Protein AF-A0A6J7M156-F1 (afdb_monomer_lite)

Organism: NCBI:txid449393

pLDDT: mean 77.71, std 17.53, range [29.52, 96.62]

Radius of gyration: 18.22 Å; chains: 1; bounding box: 52×50×44 Å

Sequence (192 aa):
MVRMGDRTMTPLPDLWNIHDYAVGPLKSAVTDAYLMKHCRFFIGMQSGLQDTALLYERPCLIVNMYDPNFALPFLVNHRGMFKIFHNLVTGNSIDPLDLVCRSDSIEERSLAGENASDDLTRALRNFLVALEQEFPRNEVHPREPEFQAQYRAFLEDPIAGASTNKHDVVQSYRFASRLTSGTLSRILTPLA

Foldseek 3Di:
DEDADALPDDDDDDDPPYHDQRVDPPDDPVVLLVCLLPDQAEEEAPDVSVVSVVVNVGQYEHFQYDQLLCVQDLDLSYHYYHFFKAFPPPRDTDDSLVRHLDPPPSVPTIDGHGDDPVVVVVSVVVSVVCSVPPRPNVPSPPCVVSNLVSLVVNLPDPVLVVDPDPVSVVSSVVSVCSVVVVVVVVVPPPPD

Secondary structure (DSSP, 8-state):
-EE-S-TTSPPPP--TT-EE-TTSTT--HHHHHHHHHH-S-EEE-SSHHHHHHHHTT--EEEEEE--GGG-S-SSTTEEEEEPEEEETTT--EE-GGGGTT--S-GGGTEEEEPPPHHHHHHHHHHHHHHHHS---TT-S-TTHHHHHHHHHHHHH-TTGGG---HHHHHHHHHHHHHHHHHHHHHHTS---

Structure (mmCIF, N/CA/C/O backbone):
data_AF-A0A6J7M156-F1
#
_entry.id   AF-A0A6J7M156-F1
#
loop_
_atom_site.group_PDB
_atom_site.id
_atom_site.type_symbol
_atom_site.label_atom_id
_atom_site.label_alt_id
_atom_site.label_comp_id
_atom_site.label_asym_id
_atom_site.label_entity_id
_atom_site.label_seq_id
_atom_site.pdbx_PDB_ins_code
_atom_site.Cartn_x
_atom_site.Cartn_y
_atom_site.Cartn_z
_atom_site.occupancy
_atom_site.B_iso_or_equiv
_atom_site.auth_seq_id
_atom_site.auth_comp_id
_atom_site.auth_asym_id
_atom_site.auth_atom_id
_atom_site.pdbx_PDB_model_num
ATOM 1 N N . MET A 1 1 ? -16.481 -0.082 7.438 1.00 92.12 1 MET A N 1
ATOM 2 C CA . MET A 1 1 ? -15.119 0.200 6.933 1.00 92.12 1 MET A CA 1
ATOM 3 C C . MET A 1 1 ? -14.519 1.323 7.763 1.00 92.12 1 MET A C 1
ATOM 5 O O . MET A 1 1 ? -15.262 2.201 8.180 1.00 92.12 1 MET A O 1
ATOM 9 N N . VAL A 1 2 ? -13.214 1.297 8.027 1.00 96.19 2 VAL A N 1
ATOM 10 C CA . VAL A 1 2 ? -1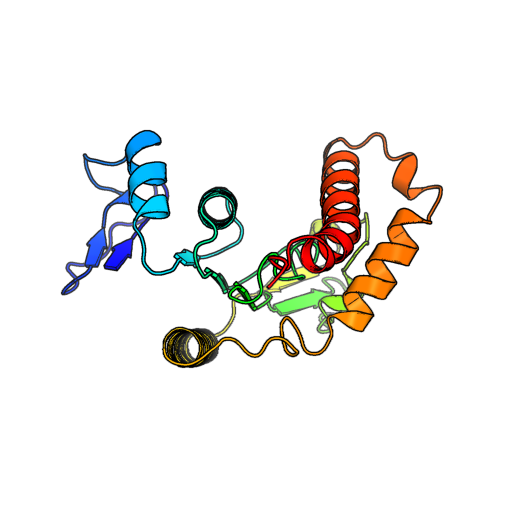2.521 2.381 8.739 1.00 96.19 2 VAL A CA 1
ATOM 11 C C . VAL A 1 2 ? -11.571 3.053 7.757 1.00 96.19 2 VAL A C 1
ATOM 13 O O . VAL A 1 2 ? -10.707 2.378 7.200 1.00 96.19 2 VAL A O 1
ATOM 16 N N . ARG A 1 3 ? -11.740 4.357 7.520 1.00 95.75 3 ARG A N 1
ATOM 17 C CA . ARG A 1 3 ? -10.785 5.136 6.725 1.00 95.75 3 ARG A CA 1
ATOM 18 C C . ARG A 1 3 ? -9.630 5.558 7.619 1.00 95.75 3 ARG A C 1
ATOM 20 O O . ARG A 1 3 ? -9.830 6.209 8.643 1.00 95.75 3 ARG A O 1
ATOM 27 N N . MET A 1 4 ? -8.425 5.186 7.212 1.00 95.00 4 MET A N 1
ATOM 28 C CA . MET A 1 4 ? -7.184 5.529 7.895 1.00 95.00 4 MET A CA 1
ATOM 29 C C . MET A 1 4 ? -6.341 6.453 7.018 1.00 95.00 4 MET A C 1
ATOM 31 O O . MET A 1 4 ? -6.463 6.443 5.796 1.00 95.00 4 MET A O 1
ATOM 35 N N . GLY A 1 5 ? -5.483 7.236 7.659 1.00 92.25 5 GLY A N 1
ATOM 36 C CA . GLY A 1 5 ? -4.589 8.194 7.020 1.00 92.25 5 GLY A CA 1
ATOM 37 C C . GLY A 1 5 ? -4.139 9.228 8.040 1.00 92.25 5 GLY A C 1
ATOM 38 O O . GLY A 1 5 ? -4.122 8.931 9.234 1.00 92.25 5 GLY A O 1
ATOM 39 N N . ASP A 1 6 ? -3.761 10.421 7.610 1.00 89.94 6 ASP A N 1
ATOM 40 C CA . ASP A 1 6 ? -3.305 11.479 8.506 1.00 89.94 6 ASP A CA 1
ATOM 41 C C . ASP A 1 6 ? -4.400 12.531 8.783 1.00 89.94 6 ASP A C 1
ATOM 43 O O . ASP A 1 6 ? -5.434 12.586 8.119 1.00 89.94 6 ASP A O 1
ATOM 47 N N . ARG A 1 7 ? -4.173 13.379 9.794 1.00 93.38 7 ARG A N 1
ATOM 48 C CA . ARG A 1 7 ? -5.159 14.380 10.239 1.00 93.38 7 ARG A CA 1
ATOM 49 C C . ARG A 1 7 ? -5.375 15.528 9.249 1.00 93.38 7 ARG A C 1
ATOM 51 O O . ARG A 1 7 ? -6.300 16.307 9.448 1.00 93.38 7 ARG A O 1
ATOM 58 N N . THR A 1 8 ? -4.521 15.669 8.236 1.00 93.19 8 THR A N 1
ATOM 59 C CA . THR A 1 8 ? -4.624 16.723 7.216 1.00 93.19 8 THR A CA 1
ATOM 60 C C . THR A 1 8 ? -5.520 16.322 6.048 1.00 93.19 8 THR A C 1
ATOM 62 O O . THR A 1 8 ? -5.861 17.169 5.224 1.00 93.19 8 THR A O 1
ATOM 65 N N . MET A 1 9 ? -5.945 15.055 5.983 1.00 94.06 9 MET A N 1
ATOM 66 C CA . MET A 1 9 ? -6.872 14.591 4.960 1.00 94.06 9 MET A CA 1
ATOM 67 C C . MET A 1 9 ? -8.181 15.382 4.984 1.00 94.06 9 MET A C 1
ATOM 69 O O . MET A 1 9 ? -8.735 15.678 6.042 1.00 94.06 9 MET A O 1
ATOM 73 N N . THR A 1 10 ? -8.740 15.633 3.801 1.00 95.00 10 THR A N 1
ATOM 74 C CA . THR A 1 10 ? -10.101 16.159 3.686 1.00 95.00 10 THR A CA 1
ATOM 75 C C . THR A 1 10 ? -11.084 15.189 4.360 1.00 95.00 10 THR A C 1
ATOM 77 O O . THR A 1 10 ? -11.035 13.985 4.055 1.00 95.00 10 THR A O 1
ATOM 80 N N . PRO A 1 11 ? -11.950 15.671 5.274 1.00 94.88 11 PRO A N 1
ATOM 81 C CA . PRO A 1 11 ? -13.002 14.855 5.867 1.00 94.88 11 PRO A CA 1
ATOM 82 C C . PRO A 1 11 ? -13.919 14.275 4.793 1.00 94.88 11 PRO A C 1
ATOM 84 O O . PRO A 1 11 ? -14.263 14.957 3.823 1.00 94.88 11 PRO A O 1
ATOM 87 N N . LEU A 1 12 ? -14.312 13.017 4.960 1.00 93.88 12 LEU A N 1
ATOM 88 C CA . LEU A 1 12 ? -15.338 12.424 4.114 1.00 93.88 12 LEU A CA 1
ATOM 89 C C . LEU A 1 12 ? -16.706 13.070 4.384 1.00 93.88 12 LEU A C 1
ATOM 91 O O . LEU A 1 12 ? -16.976 13.496 5.511 1.00 93.88 12 LEU A O 1
ATOM 95 N N . PRO A 1 13 ? -17.603 13.098 3.381 1.00 94.00 13 PRO A N 1
ATOM 96 C CA . PRO A 1 13 ? -19.020 13.288 3.660 1.00 94.00 13 PRO A CA 1
ATOM 97 C C . PRO A 1 13 ? -19.532 12.160 4.570 1.00 94.00 13 PRO A C 1
ATOM 99 O O . PRO A 1 13 ? -18.904 11.104 4.682 1.00 94.00 13 PRO A O 1
ATOM 102 N N . ASP A 1 14 ? -20.685 12.369 5.206 1.00 90.88 14 ASP A N 1
ATOM 103 C CA . ASP A 1 14 ? -21.321 11.317 6.001 1.00 90.88 14 ASP A CA 1
ATOM 104 C C . ASP A 1 14 ? -21.738 10.156 5.084 1.00 90.88 14 ASP A C 1
ATOM 106 O O . ASP A 1 14 ? -22.580 10.306 4.194 1.00 90.88 14 ASP A O 1
ATOM 110 N N . LEU A 1 15 ? -21.077 9.011 5.252 1.00 93.44 15 LEU A N 1
ATOM 111 C CA . LEU A 1 15 ? -21.234 7.831 4.411 1.00 93.44 15 LEU A CA 1
ATOM 112 C C . LEU A 1 15 ? -21.621 6.640 5.281 1.00 93.44 15 LEU A C 1
ATOM 114 O O . LEU A 1 15 ? -20.941 6.295 6.250 1.00 93.44 15 LEU A O 1
ATOM 118 N N . TRP A 1 16 ? -22.693 5.958 4.878 1.00 94.25 16 TRP A N 1
ATOM 119 C CA . TRP A 1 16 ? -23.182 4.768 5.565 1.00 94.25 16 TRP A CA 1
ATOM 120 C C . TRP A 1 16 ? -22.071 3.721 5.731 1.00 94.25 16 TRP A C 1
ATOM 122 O O . TRP A 1 16 ? -21.397 3.345 4.771 1.00 94.25 16 TRP A O 1
ATOM 132 N N . ASN A 1 17 ? -21.902 3.222 6.959 1.00 93.06 17 ASN A N 1
ATOM 133 C CA . ASN A 1 17 ? -20.919 2.197 7.325 1.00 93.06 17 ASN A CA 1
ATOM 134 C C . ASN A 1 17 ? -19.438 2.566 7.099 1.00 93.06 17 ASN A C 1
ATOM 136 O O . ASN A 1 17 ? -18.583 1.667 7.055 1.00 93.06 17 ASN A O 1
ATOM 140 N N . ILE A 1 18 ? -19.099 3.854 7.006 1.00 94.75 18 ILE A N 1
ATOM 141 C CA . ILE A 1 18 ? -17.710 4.326 6.978 1.00 94.75 18 ILE A CA 1
ATOM 142 C C . ILE A 1 18 ? -17.427 5.155 8.228 1.00 94.75 18 ILE A C 1
ATOM 144 O O . ILE A 1 18 ? -18.095 6.141 8.503 1.00 94.75 18 ILE A O 1
ATOM 148 N N . HIS A 1 19 ? -16.403 4.760 8.983 1.00 94.12 19 HIS A N 1
ATOM 149 C CA . HIS A 1 19 ? -15.882 5.558 10.086 1.00 94.12 19 HIS A CA 1
ATOM 150 C C . HIS A 1 19 ? -14.633 6.312 9.620 1.00 94.12 19 HIS A C 1
ATOM 152 O O . HIS A 1 19 ? -13.610 5.683 9.322 1.00 94.12 19 HIS A O 1
ATOM 158 N N . ASP A 1 20 ? -14.713 7.643 9.541 1.00 95.75 20 ASP A N 1
ATOM 159 C CA . ASP A 1 20 ? -13.586 8.498 9.152 1.00 95.75 20 ASP A CA 1
ATOM 160 C C . ASP A 1 20 ? -12.637 8.749 10.332 1.00 95.75 20 ASP A C 1
ATOM 162 O O . ASP A 1 20 ? -12.605 9.806 10.960 1.00 95.75 20 ASP A O 1
ATOM 166 N N . TYR A 1 21 ? -11.875 7.712 10.667 1.00 96.06 21 TYR A N 1
ATOM 167 C CA . TYR A 1 21 ? -10.943 7.713 11.789 1.00 96.06 21 TYR A CA 1
ATOM 168 C C . TYR A 1 21 ? -9.747 8.658 11.576 1.00 96.06 21 TYR A C 1
ATOM 170 O O . TYR A 1 21 ? -9.209 9.181 12.553 1.00 96.06 21 TYR A O 1
ATOM 178 N N . ALA A 1 22 ? -9.342 8.912 10.325 1.00 95.38 22 ALA A N 1
ATOM 179 C CA . ALA A 1 22 ? -8.173 9.732 9.988 1.00 95.38 22 ALA A CA 1
ATOM 180 C C . ALA A 1 22 ? -8.229 11.148 10.594 1.00 95.38 22 ALA A C 1
ATOM 182 O O . ALA A 1 22 ? -7.245 11.621 11.168 1.00 95.38 22 ALA A O 1
ATOM 183 N N . VAL A 1 23 ? -9.402 11.784 10.529 1.00 95.38 23 VAL A N 1
ATOM 184 C CA . VAL A 1 23 ? -9.663 13.134 11.063 1.00 95.38 23 VAL A CA 1
ATOM 185 C C . VAL A 1 23 ? -10.350 13.111 12.437 1.00 95.38 23 VAL A C 1
ATOM 187 O O . VAL A 1 23 ? -10.672 14.156 12.998 1.00 95.38 23 VAL A O 1
ATOM 190 N N . GLY A 1 24 ? -10.578 11.919 12.994 1.00 91.50 24 GLY A N 1
ATOM 191 C CA . GLY A 1 24 ? -11.289 11.722 14.251 1.00 91.50 24 GLY A CA 1
ATOM 192 C C . GLY A 1 24 ? -10.419 11.916 15.505 1.00 91.50 24 GLY A C 1
ATOM 193 O O . GLY A 1 24 ? -9.187 11.819 15.459 1.00 91.50 24 GLY A O 1
ATOM 194 N N . PRO A 1 25 ? -11.048 12.116 16.679 1.00 93.12 25 PRO A N 1
ATOM 195 C CA . PRO A 1 25 ? -10.336 12.344 17.941 1.00 93.12 25 PRO A CA 1
ATOM 196 C C . PRO A 1 25 ? -9.546 11.118 18.421 1.00 93.12 25 PRO A C 1
ATOM 198 O O . PRO A 1 25 ? -8.577 11.258 19.160 1.00 93.12 25 PRO A O 1
ATOM 201 N N . LEU A 1 26 ? -9.929 9.916 17.979 1.00 94.19 26 LEU A N 1
ATOM 202 C CA . LEU A 1 26 ? -9.283 8.658 18.362 1.00 94.19 26 LEU A CA 1
ATOM 203 C C . LEU A 1 26 ? -7.967 8.392 17.614 1.00 94.19 26 LEU A C 1
ATOM 205 O O . LEU A 1 26 ? -7.293 7.406 17.914 1.00 94.19 26 LEU A O 1
ATOM 209 N N . LYS A 1 27 ? -7.588 9.245 16.649 1.00 95.62 27 LYS A N 1
ATOM 210 C CA . LYS A 1 27 ? -6.385 9.057 15.834 1.00 95.62 27 LYS A CA 1
ATOM 211 C C . LYS A 1 27 ? -5.127 9.008 16.700 1.00 95.62 27 LYS A C 1
ATOM 213 O O . LYS A 1 27 ? -4.753 10.003 17.318 1.00 95.62 27 LYS A O 1
ATOM 218 N N . SER A 1 28 ? -4.426 7.880 16.697 1.00 94.75 28 SER A N 1
ATOM 219 C CA . SER A 1 28 ? -3.136 7.721 17.376 1.00 94.75 28 SER A CA 1
ATOM 220 C C . SER A 1 28 ? -2.329 6.582 16.751 1.00 94.75 28 SER A C 1
ATOM 222 O O . SER A 1 28 ? -2.901 5.711 16.105 1.00 94.75 28 SER A O 1
ATOM 224 N N . ALA A 1 29 ? -1.011 6.551 16.958 1.00 93.25 29 ALA A N 1
ATOM 225 C CA . ALA A 1 29 ? -0.175 5.457 16.451 1.00 93.25 29 ALA A CA 1
ATOM 226 C C . ALA A 1 29 ? -0.559 4.090 17.058 1.00 93.25 29 ALA A C 1
ATOM 228 O O . ALA A 1 29 ? -0.557 3.074 16.370 1.00 93.25 29 ALA A O 1
ATOM 229 N N . VAL A 1 30 ? -0.943 4.066 18.341 1.00 95.69 30 VAL A N 1
ATOM 230 C CA . VAL A 1 30 ? -1.395 2.841 19.024 1.00 95.69 30 VAL A CA 1
ATOM 231 C C . VAL A 1 30 ? -2.707 2.344 18.421 1.00 95.69 30 VAL A C 1
ATOM 233 O O . VAL A 1 30 ? -2.862 1.152 18.154 1.00 95.69 30 VAL A O 1
ATOM 236 N N . THR A 1 31 ? -3.640 3.258 18.161 1.00 95.38 31 THR A N 1
ATOM 237 C CA . THR A 1 31 ? -4.920 2.920 17.539 1.00 95.38 31 THR A CA 1
ATOM 238 C C . THR A 1 31 ? -4.739 2.506 16.077 1.00 95.38 31 THR A C 1
ATOM 240 O O . THR A 1 31 ? -5.423 1.584 15.641 1.00 95.38 31 THR A O 1
ATOM 243 N N . ASP A 1 32 ? -3.778 3.084 15.344 1.00 94.88 32 ASP A N 1
ATOM 244 C CA . ASP A 1 32 ? -3.436 2.635 13.987 1.00 94.88 32 ASP A CA 1
ATOM 245 C C . ASP A 1 32 ? -3.006 1.163 13.983 1.00 94.88 32 ASP A C 1
ATOM 247 O O . ASP A 1 32 ? -3.545 0.358 13.221 1.00 94.88 32 ASP A O 1
ATOM 251 N N . ALA A 1 33 ? -2.076 0.799 14.872 1.00 94.75 33 ALA A N 1
ATOM 252 C CA . ALA A 1 33 ? -1.589 -0.571 15.001 1.00 94.75 33 ALA A CA 1
ATOM 253 C C . ALA A 1 33 ? -2.706 -1.540 15.421 1.00 94.75 33 ALA A C 1
ATOM 255 O O . ALA A 1 33 ? -2.823 -2.631 14.863 1.00 94.75 33 ALA A O 1
ATOM 256 N N . TYR A 1 34 ? -3.563 -1.130 16.363 1.00 96.38 34 TYR A N 1
ATOM 257 C CA . TYR A 1 34 ? -4.718 -1.922 16.789 1.00 96.38 34 TYR A CA 1
ATOM 258 C C . TYR A 1 34 ? -5.689 -2.181 15.630 1.00 96.38 34 TYR A C 1
ATOM 260 O O . TYR A 1 34 ? -6.028 -3.331 15.351 1.00 96.38 34 TYR A O 1
ATOM 268 N N . LEU A 1 35 ? -6.109 -1.128 14.923 1.00 96.62 35 LEU A N 1
ATOM 269 C CA . LEU A 1 35 ? -7.035 -1.248 13.796 1.00 96.62 35 LEU A CA 1
ATOM 270 C C . LEU A 1 35 ? -6.453 -2.127 12.690 1.00 96.62 35 LEU A C 1
ATOM 272 O O . LEU A 1 35 ? -7.162 -2.981 12.163 1.00 96.62 35 LEU A O 1
ATOM 276 N N . MET A 1 36 ? -5.164 -1.968 12.385 1.00 96.12 36 MET A N 1
ATOM 277 C CA . MET A 1 36 ? -4.494 -2.781 11.377 1.00 96.12 36 MET A CA 1
ATOM 278 C C . MET A 1 36 ? -4.422 -4.257 11.781 1.00 96.12 36 MET A C 1
ATOM 280 O O . MET A 1 36 ? -4.740 -5.134 10.986 1.00 96.12 36 MET A O 1
ATOM 284 N N . LYS A 1 37 ? -4.078 -4.555 13.038 1.00 96.12 37 LYS A N 1
ATOM 285 C CA . LYS A 1 37 ? -4.033 -5.932 13.551 1.00 96.12 37 LYS A CA 1
ATOM 286 C C . LYS A 1 37 ? -5.391 -6.635 13.477 1.00 96.12 37 LYS A C 1
ATOM 288 O O . LYS A 1 37 ? -5.446 -7.849 13.287 1.00 96.12 37 LYS A O 1
ATOM 293 N N . HIS A 1 38 ? -6.478 -5.890 13.662 1.00 96.31 38 HIS A N 1
ATOM 294 C CA . HIS A 1 38 ? -7.833 -6.432 13.758 1.00 96.31 38 HIS A CA 1
ATOM 295 C C . HIS A 1 38 ? -8.669 -6.263 12.481 1.00 96.31 38 HIS A C 1
ATOM 297 O O . HIS A 1 38 ? -9.832 -6.669 12.460 1.00 96.31 38 HIS A O 1
ATOM 303 N N . CYS A 1 39 ? -8.108 -5.707 11.403 1.00 96.19 39 CYS A N 1
ATOM 304 C CA . CYS A 1 39 ? -8.824 -5.596 10.138 1.00 96.19 39 CYS A CA 1
ATOM 305 C C . CYS A 1 39 ? -8.894 -6.946 9.403 1.00 96.19 39 CYS A C 1
ATOM 307 O O . CYS A 1 39 ? -8.059 -7.840 9.586 1.00 96.19 39 CYS A O 1
ATOM 309 N N . ARG A 1 40 ? -9.913 -7.080 8.544 1.00 95.25 40 ARG A N 1
ATOM 310 C CA . ARG A 1 40 ? -10.066 -8.224 7.634 1.00 95.25 40 ARG A CA 1
ATOM 311 C C . ARG A 1 40 ? -9.093 -8.139 6.455 1.00 95.25 40 ARG A C 1
ATOM 313 O O . ARG A 1 40 ? -8.580 -9.156 6.008 1.00 95.25 40 ARG A O 1
ATOM 320 N N . PHE A 1 41 ? -8.877 -6.928 5.952 1.00 95.44 41 PHE A N 1
ATOM 321 C CA . PHE A 1 41 ? -7.982 -6.602 4.848 1.00 95.44 41 PHE A CA 1
ATOM 322 C C . PHE A 1 41 ? -7.668 -5.101 4.871 1.00 95.44 41 PHE A C 1
ATOM 324 O O . PHE A 1 41 ? -8.373 -4.317 5.517 1.00 95.44 41 PHE A O 1
ATOM 331 N N . PHE A 1 42 ? -6.642 -4.704 4.127 1.00 95.81 42 PHE A N 1
ATOM 332 C CA . PHE A 1 42 ? -6.233 -3.321 3.920 1.00 95.81 42 PHE A CA 1
ATOM 333 C C . PHE A 1 42 ? -6.328 -2.948 2.434 1.00 95.81 42 PHE A C 1
ATOM 335 O O . PHE A 1 42 ? -5.944 -3.726 1.562 1.00 95.81 42 PHE A O 1
ATOM 342 N N . ILE A 1 43 ? -6.835 -1.749 2.146 1.00 95.38 43 ILE A N 1
ATOM 343 C CA . ILE A 1 43 ? -6.783 -1.137 0.814 1.00 95.38 43 ILE A CA 1
ATOM 344 C C . ILE A 1 43 ? -6.102 0.213 0.978 1.00 95.38 43 ILE A C 1
ATOM 346 O O . ILE A 1 43 ? -6.510 1.006 1.828 1.00 95.38 43 ILE A O 1
ATOM 350 N N . GLY A 1 44 ? -5.090 0.489 0.166 1.00 93.38 44 GLY A N 1
ATOM 351 C CA . GLY A 1 44 ? -4.384 1.758 0.252 1.00 93.38 44 GLY A CA 1
ATOM 352 C C . GLY A 1 44 ? -3.361 1.951 -0.850 1.00 93.38 44 GLY A C 1
ATOM 353 O O . GLY A 1 44 ? -3.407 1.296 -1.884 1.00 93.38 44 GLY A O 1
ATOM 354 N N . MET A 1 45 ? -2.438 2.871 -0.605 1.00 91.00 45 MET A N 1
ATOM 355 C CA . MET A 1 45 ? -1.294 3.158 -1.467 1.00 91.00 45 MET A CA 1
ATOM 356 C C . MET A 1 45 ? 0.002 2.858 -0.709 1.00 91.00 45 MET A C 1
ATOM 358 O O . MET A 1 45 ? -0.016 2.612 0.505 1.00 91.00 45 MET A O 1
ATOM 362 N N . GLN A 1 46 ? 1.128 2.934 -1.415 1.00 86.88 46 GLN A N 1
ATOM 363 C CA . GLN A 1 46 ? 2.453 2.825 -0.811 1.00 86.88 46 GLN A CA 1
ATOM 364 C C . GLN A 1 46 ? 2.659 3.904 0.252 1.00 86.88 46 GLN A C 1
ATOM 366 O O . GLN A 1 46 ? 2.706 5.096 -0.041 1.00 86.88 46 GLN A O 1
ATOM 371 N N . SER A 1 47 ? 2.697 3.465 1.509 1.00 87.44 47 SER A N 1
ATOM 372 C CA . SER A 1 47 ? 2.745 4.309 2.704 1.00 87.44 47 SER A CA 1
ATOM 373 C C . SER A 1 47 ? 3.153 3.475 3.921 1.00 87.44 47 SER A C 1
ATOM 375 O O . SER A 1 47 ? 3.077 2.249 3.886 1.00 87.44 47 SER A O 1
ATOM 377 N N . GLY A 1 48 ? 3.492 4.114 5.044 1.00 85.69 48 GLY A N 1
ATOM 378 C CA . GLY A 1 48 ? 3.818 3.386 6.281 1.00 85.69 48 GLY A CA 1
ATOM 379 C C . GLY A 1 48 ? 2.672 2.515 6.835 1.00 85.69 48 GLY A C 1
ATOM 380 O O . GLY A 1 48 ? 2.916 1.553 7.563 1.00 85.69 48 GLY A O 1
ATOM 381 N N . LEU A 1 49 ? 1.412 2.793 6.467 1.00 90.75 49 LEU A N 1
ATOM 382 C CA . LEU A 1 49 ? 0.283 1.924 6.829 1.00 90.75 49 LEU A CA 1
ATOM 383 C C . LEU A 1 49 ? 0.343 0.574 6.103 1.00 90.75 49 LEU A C 1
ATOM 385 O O . LEU A 1 49 ? -0.017 -0.436 6.705 1.00 90.75 49 LEU A O 1
ATOM 389 N N . GLN A 1 50 ? 0.854 0.532 4.866 1.00 90.25 50 GLN A N 1
ATOM 390 C CA . GLN A 1 50 ? 1.111 -0.728 4.163 1.00 90.25 50 GLN A CA 1
ATOM 391 C C . GLN A 1 50 ? 2.125 -1.580 4.934 1.00 90.25 50 GLN A C 1
ATOM 393 O O . GLN A 1 50 ? 1.898 -2.773 5.112 1.00 90.25 50 GLN A O 1
ATOM 398 N N . ASP A 1 51 ? 3.207 -0.979 5.435 1.00 86.88 51 ASP A N 1
ATOM 399 C CA . ASP A 1 51 ? 4.220 -1.696 6.223 1.00 86.88 51 ASP A CA 1
ATOM 400 C C . ASP A 1 51 ? 3.626 -2.279 7.516 1.00 86.88 51 ASP A C 1
ATOM 402 O O . ASP A 1 51 ? 3.966 -3.385 7.933 1.00 86.88 51 ASP A O 1
ATOM 406 N N . THR A 1 52 ? 2.672 -1.572 8.126 1.00 90.75 52 THR A N 1
ATOM 407 C CA . THR A 1 52 ? 1.956 -2.070 9.311 1.00 90.75 52 THR A CA 1
ATOM 408 C C . THR A 1 52 ? 0.997 -3.212 8.952 1.00 90.75 52 THR A C 1
ATOM 410 O O . THR A 1 52 ? 0.861 -4.168 9.713 1.00 90.75 52 THR A O 1
ATOM 413 N N . ALA A 1 53 ? 0.340 -3.144 7.789 1.00 91.50 53 ALA A N 1
ATOM 414 C CA . ALA A 1 53 ? -0.509 -4.224 7.284 1.00 91.50 53 ALA A CA 1
ATOM 415 C C . ALA A 1 53 ? 0.308 -5.494 7.004 1.00 91.50 53 ALA A C 1
ATOM 417 O O . ALA A 1 53 ? -0.105 -6.590 7.387 1.00 91.50 53 ALA A O 1
ATOM 418 N N . LEU A 1 54 ? 1.496 -5.317 6.416 1.00 86.88 54 LEU A N 1
ATOM 419 C CA . LEU A 1 54 ? 2.488 -6.364 6.179 1.00 86.88 54 LEU A CA 1
ATOM 420 C C . LEU A 1 54 ? 2.947 -7.023 7.479 1.00 86.88 54 LEU A C 1
ATOM 422 O O . LEU A 1 54 ? 2.941 -8.247 7.569 1.00 86.88 54 LEU A O 1
ATOM 426 N N . LEU A 1 55 ? 3.284 -6.225 8.497 1.00 89.31 55 LEU A N 1
ATOM 427 C CA . LEU A 1 55 ? 3.706 -6.723 9.810 1.00 89.31 55 LEU A CA 1
ATOM 428 C C . LEU A 1 55 ? 2.669 -7.654 10.456 1.00 89.31 55 LEU A C 1
ATOM 430 O O . LEU A 1 55 ? 3.034 -8.598 11.150 1.00 89.31 55 LEU A O 1
ATOM 434 N N . TYR A 1 56 ? 1.380 -7.384 10.247 1.00 92.19 56 TYR A N 1
ATOM 435 C CA . TYR A 1 56 ? 0.285 -8.203 10.775 1.00 92.19 56 TYR A CA 1
ATOM 436 C C . TYR A 1 56 ? -0.259 -9.230 9.774 1.00 92.19 56 TYR A C 1
ATOM 438 O O . TYR A 1 56 ? -1.304 -9.829 10.053 1.00 92.19 56 TYR A O 1
ATOM 446 N N . GLU A 1 57 ? 0.411 -9.408 8.633 1.00 90.44 57 GLU A N 1
ATOM 447 C CA . GLU A 1 57 ? 0.058 -10.345 7.559 1.00 90.44 57 GLU A CA 1
ATOM 448 C C . GLU A 1 57 ? -1.387 -10.188 7.051 1.00 90.44 57 GLU A C 1
ATOM 450 O O . GLU A 1 57 ? -2.084 -11.153 6.725 1.00 90.44 57 GLU A O 1
ATOM 455 N N . ARG A 1 58 ? -1.881 -8.945 7.017 1.00 92.38 58 ARG A N 1
ATOM 456 C CA . ARG A 1 58 ? -3.239 -8.648 6.544 1.00 92.38 58 ARG A CA 1
ATOM 457 C C . ARG A 1 58 ? -3.283 -8.711 5.016 1.00 92.38 58 ARG A C 1
ATOM 459 O O . ARG A 1 58 ? -2.430 -8.087 4.397 1.00 92.38 58 ARG A O 1
ATOM 466 N N . PRO A 1 59 ? -4.302 -9.337 4.393 1.00 92.25 59 PRO A N 1
ATOM 467 C CA . PRO A 1 59 ? -4.515 -9.233 2.951 1.00 92.25 59 PRO A CA 1
ATOM 468 C C . PRO A 1 59 ? -4.538 -7.769 2.501 1.00 92.25 59 PRO A C 1
ATOM 470 O O . PRO A 1 59 ? -5.254 -6.957 3.094 1.00 92.25 59 PRO A O 1
ATOM 473 N N . CYS A 1 60 ? -3.785 -7.436 1.454 1.00 91.75 60 CYS A N 1
ATOM 474 C CA . CYS A 1 60 ? -3.615 -6.057 1.002 1.00 91.75 60 CYS A CA 1
ATOM 475 C C . CYS A 1 60 ? -3.951 -5.895 -0.477 1.00 91.75 60 CYS A C 1
ATOM 477 O O . CYS A 1 60 ? -3.442 -6.639 -1.314 1.00 91.75 60 CYS A O 1
ATOM 479 N N . LEU A 1 61 ? -4.707 -4.850 -0.804 1.00 92.56 61 LEU A N 1
ATOM 480 C CA . LEU A 1 61 ? -4.777 -4.294 -2.150 1.00 92.56 61 LEU A CA 1
ATOM 481 C C .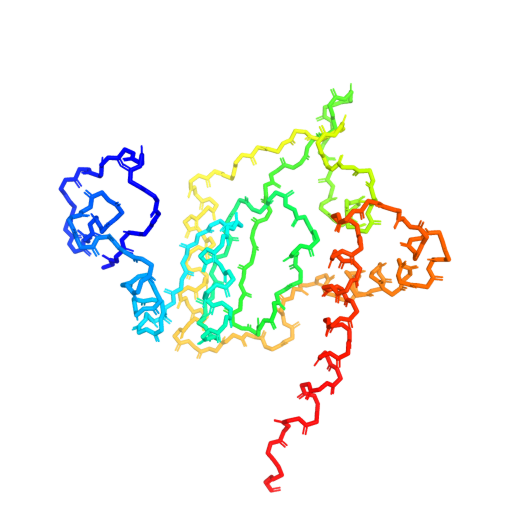 LEU A 1 61 ? -4.093 -2.924 -2.156 1.00 92.56 61 LEU A C 1
ATOM 483 O O . LEU A 1 61 ? -4.599 -1.968 -1.566 1.00 92.56 61 LEU A O 1
ATOM 487 N N . ILE A 1 62 ? -2.947 -2.831 -2.826 1.00 91.94 62 ILE A N 1
ATOM 488 C CA . ILE A 1 62 ? -2.197 -1.585 -2.973 1.00 91.94 62 ILE A CA 1
ATOM 489 C C . ILE A 1 62 ? -2.455 -1.019 -4.365 1.00 91.94 62 ILE A C 1
ATOM 491 O O . ILE A 1 62 ? -2.025 -1.577 -5.371 1.00 91.94 62 ILE A O 1
ATOM 495 N N . VAL A 1 63 ? -3.190 0.082 -4.427 1.00 91.38 63 VAL A N 1
ATOM 496 C CA . VAL A 1 63 ? -3.518 0.775 -5.674 1.00 91.38 63 VAL A CA 1
ATOM 497 C C . VAL A 1 63 ? -2.563 1.935 -5.912 1.00 91.38 63 VAL A C 1
ATOM 499 O O . VAL A 1 63 ? -1.949 2.443 -4.972 1.00 91.38 63 VAL A O 1
ATOM 502 N N . ASN A 1 64 ? -2.461 2.376 -7.168 1.00 89.44 64 ASN A N 1
ATOM 503 C CA . ASN A 1 64 ? -1.643 3.523 -7.562 1.00 89.44 64 ASN A CA 1
ATOM 504 C C . ASN A 1 64 ? -0.200 3.437 -7.026 1.00 89.44 64 ASN A C 1
ATOM 506 O O . ASN A 1 64 ? 0.342 4.415 -6.503 1.00 89.44 64 ASN A O 1
ATOM 510 N N . MET A 1 65 ? 0.427 2.267 -7.161 1.00 86.75 65 MET A N 1
ATOM 511 C CA . MET A 1 65 ? 1.821 2.061 -6.774 1.00 86.75 65 MET A CA 1
ATOM 512 C C . MET A 1 65 ? 2.747 2.868 -7.688 1.00 86.75 65 MET A C 1
ATOM 514 O O . MET A 1 65 ? 2.747 2.680 -8.902 1.00 86.75 65 MET A O 1
ATOM 518 N N . TYR A 1 66 ? 3.523 3.772 -7.106 1.00 82.44 66 TYR A N 1
ATOM 519 C CA . TYR A 1 66 ? 4.492 4.615 -7.799 1.00 82.44 66 TYR A CA 1
ATOM 520 C C . TYR A 1 66 ? 5.901 4.015 -7.812 1.00 82.44 66 TYR A C 1
ATOM 522 O O . TYR A 1 66 ? 6.690 4.367 -8.680 1.00 82.44 66 TYR A O 1
ATOM 530 N N . ASP A 1 67 ? 6.222 3.124 -6.872 1.00 79.75 67 ASP A N 1
ATOM 531 C CA . ASP A 1 67 ? 7.519 2.458 -6.822 1.00 79.75 67 ASP A CA 1
ATOM 532 C C . ASP A 1 67 ? 7.371 0.978 -7.228 1.00 79.75 67 ASP A C 1
ATOM 534 O O . ASP A 1 67 ? 6.886 0.165 -6.424 1.00 79.75 67 ASP A O 1
ATOM 538 N N . PRO A 1 68 ? 7.781 0.609 -8.459 1.00 75.44 68 PRO A N 1
ATOM 539 C CA . PRO A 1 68 ? 7.785 -0.762 -8.950 1.00 75.44 68 PRO A CA 1
ATOM 540 C C . PRO A 1 68 ? 8.747 -1.648 -8.168 1.00 75.44 68 PRO A C 1
ATOM 542 O O . PRO A 1 68 ? 8.632 -2.867 -8.214 1.00 75.44 68 PRO A O 1
ATOM 545 N N . ASN A 1 69 ? 9.625 -1.090 -7.338 1.00 72.12 69 ASN A N 1
ATOM 546 C CA . ASN A 1 69 ? 10.418 -1.907 -6.444 1.00 72.12 69 ASN A CA 1
ATOM 547 C C . ASN A 1 69 ? 9.604 -2.565 -5.324 1.00 72.12 69 ASN A C 1
ATOM 549 O O . ASN A 1 69 ? 10.115 -3.455 -4.655 1.00 72.12 69 ASN A O 1
ATOM 553 N N . PHE A 1 70 ? 8.347 -2.185 -5.097 1.00 69.12 70 PHE A N 1
ATOM 554 C CA . PHE A 1 70 ? 7.432 -2.923 -4.214 1.00 69.12 70 PHE A CA 1
ATOM 555 C C . PHE A 1 70 ? 6.447 -3.798 -4.990 1.00 69.12 70 PHE A C 1
ATOM 557 O O . PHE A 1 70 ? 5.476 -4.279 -4.412 1.00 69.12 70 PHE A O 1
ATOM 564 N N . ALA A 1 71 ? 6.681 -3.984 -6.289 1.00 62.38 71 ALA A N 1
ATOM 565 C CA . ALA A 1 71 ? 5.803 -4.715 -7.185 1.00 62.38 71 ALA A CA 1
ATOM 566 C C . ALA A 1 71 ? 5.552 -6.160 -6.785 1.00 62.38 71 ALA A C 1
ATOM 568 O O . ALA A 1 71 ? 4.452 -6.671 -6.983 1.00 62.38 71 ALA A O 1
ATOM 569 N N . LEU A 1 72 ? 6.585 -6.816 -6.255 1.00 65.50 72 LEU A N 1
ATOM 570 C CA . LEU A 1 72 ? 6.466 -8.182 -5.789 1.00 65.50 72 LEU A CA 1
ATOM 571 C C . LEU A 1 72 ? 5.580 -8.209 -4.541 1.00 65.50 72 LEU A C 1
ATOM 573 O O . LEU A 1 72 ? 5.936 -7.596 -3.527 1.00 65.50 72 LEU A O 1
ATOM 577 N N . PRO A 1 73 ? 4.442 -8.919 -4.580 1.00 65.88 73 PRO A N 1
ATOM 578 C CA . PRO A 1 73 ? 3.615 -9.085 -3.402 1.00 65.88 73 PRO A CA 1
ATOM 579 C C . PRO A 1 73 ? 4.405 -9.829 -2.328 1.00 65.88 73 PRO A C 1
ATOM 581 O O . PRO A 1 73 ? 4.952 -10.902 -2.564 1.00 65.88 73 PRO A O 1
ATOM 584 N N . PHE A 1 74 ? 4.454 -9.252 -1.131 1.00 68.12 74 PHE A N 1
ATOM 585 C CA . PHE A 1 74 ? 5.152 -9.847 0.010 1.00 68.12 74 PHE A CA 1
ATOM 586 C C . PHE A 1 74 ? 4.493 -11.138 0.504 1.00 68.12 74 PHE A C 1
ATOM 588 O O . PHE A 1 74 ? 5.166 -11.989 1.075 1.00 68.12 74 PHE A O 1
ATOM 595 N N . LEU A 1 75 ? 3.179 -11.263 0.307 1.00 73.69 75 LEU A N 1
ATOM 596 C CA . LEU A 1 75 ? 2.370 -12.395 0.734 1.00 73.69 75 LEU A CA 1
ATOM 597 C C . LEU A 1 75 ? 1.430 -12.809 -0.402 1.00 73.69 75 LEU A C 1
ATOM 599 O O . LEU A 1 75 ? 1.035 -11.992 -1.235 1.00 73.69 75 LEU A O 1
ATOM 603 N N . VAL A 1 76 ? 1.020 -14.078 -0.413 1.00 76.00 76 VAL A N 1
ATOM 604 C CA . VAL A 1 76 ? 0.158 -14.651 -1.468 1.00 76.00 76 VAL A CA 1
ATOM 605 C C . VAL A 1 76 ? -1.192 -13.939 -1.608 1.00 76.00 76 VAL A C 1
ATOM 607 O O . VAL A 1 76 ? -1.800 -13.942 -2.677 1.00 76.00 76 VAL A O 1
ATOM 610 N N . ASN A 1 77 ? -1.646 -13.299 -0.533 1.00 81.19 77 ASN A N 1
ATOM 611 C CA . ASN A 1 77 ? -2.892 -12.548 -0.410 1.00 81.19 77 ASN A CA 1
ATOM 612 C C . ASN A 1 77 ? -2.724 -11.038 -0.665 1.00 81.19 77 ASN A C 1
ATOM 614 O O . ASN A 1 77 ? -3.606 -10.248 -0.322 1.00 81.19 77 ASN A O 1
ATOM 618 N N . HIS A 1 78 ? -1.590 -10.616 -1.230 1.00 83.56 78 HIS A N 1
ATOM 619 C CA . HIS A 1 78 ? -1.333 -9.226 -1.594 1.00 83.56 78 HIS A CA 1
ATOM 620 C C . HIS A 1 78 ? -1.537 -9.018 -3.092 1.00 83.56 78 HIS A C 1
ATOM 622 O O . HIS A 1 78 ? -1.161 -9.856 -3.913 1.00 83.56 78 HIS A O 1
ATOM 628 N N . ARG A 1 79 ? -2.144 -7.893 -3.459 1.00 84.44 79 ARG A N 1
ATOM 629 C CA . ARG A 1 79 ? -2.350 -7.465 -4.843 1.00 84.44 79 ARG A CA 1
ATOM 630 C C . ARG A 1 79 ? -1.904 -6.019 -4.999 1.00 84.44 79 ARG A C 1
ATOM 632 O O . ARG A 1 79 ? -2.077 -5.212 -4.088 1.00 84.44 79 ARG A O 1
ATOM 639 N N . GLY A 1 80 ? -1.324 -5.718 -6.153 1.00 84.75 80 GLY A N 1
ATOM 640 C CA . GLY A 1 80 ? -0.778 -4.411 -6.488 1.00 84.75 80 GLY A CA 1
ATOM 641 C C . GLY A 1 80 ? -1.282 -3.932 -7.843 1.00 84.75 80 GLY A C 1
ATOM 642 O O . GLY A 1 80 ? -1.471 -4.738 -8.752 1.00 84.75 80 GLY A O 1
ATOM 643 N N . MET A 1 81 ? -1.497 -2.629 -7.976 1.00 85.69 81 MET A N 1
ATOM 644 C CA . MET A 1 81 ? -1.779 -1.964 -9.245 1.00 85.69 81 MET A CA 1
ATOM 645 C C . MET A 1 81 ? -0.876 -0.740 -9.358 1.00 85.69 81 MET A C 1
ATOM 647 O O . MET A 1 81 ? -0.961 0.175 -8.536 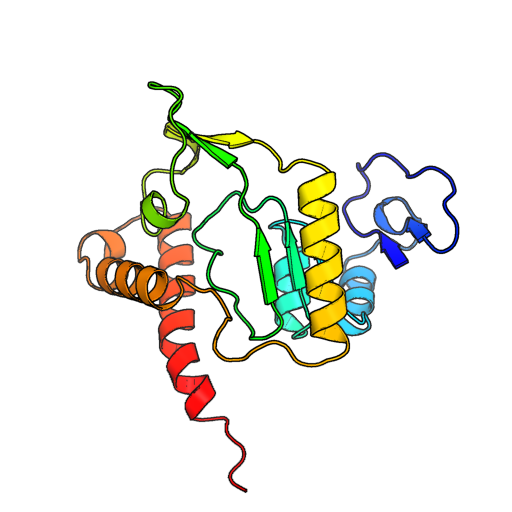1.00 85.69 81 MET A O 1
ATOM 651 N N . PHE A 1 82 ? -0.009 -0.724 -10.369 1.00 86.56 82 PHE A N 1
ATOM 652 C CA . PHE A 1 82 ? 0.874 0.410 -10.630 1.00 86.56 82 PHE A CA 1
ATOM 653 C C . PHE A 1 82 ? 0.114 1.639 -11.079 1.00 86.56 82 PHE A C 1
ATOM 655 O O . PHE A 1 82 ? -0.931 1.540 -11.717 1.00 86.56 82 PHE A O 1
ATOM 662 N N . LYS A 1 83 ? 0.684 2.802 -10.779 1.00 87.94 83 LYS A N 1
ATOM 663 C CA . LYS A 1 83 ? 0.411 4.016 -11.535 1.00 87.94 83 LYS A CA 1
ATOM 664 C C . LYS A 1 83 ? 0.774 3.814 -13.002 1.00 87.94 83 LYS A C 1
ATOM 666 O O . LYS A 1 83 ? 1.583 2.956 -13.356 1.00 87.94 83 LYS A O 1
ATOM 671 N N . ILE A 1 84 ? 0.187 4.647 -13.846 1.00 87.50 84 ILE A N 1
ATOM 672 C CA . ILE A 1 84 ? 0.518 4.674 -15.266 1.00 87.50 84 ILE A CA 1
ATOM 673 C C . ILE A 1 84 ? 1.813 5.472 -15.417 1.00 87.50 84 ILE A C 1
ATOM 675 O O . ILE A 1 84 ? 1.839 6.659 -15.090 1.00 87.50 84 ILE A O 1
ATOM 679 N N . PHE A 1 85 ? 2.886 4.828 -15.876 1.00 85.50 85 PHE A N 1
ATOM 680 C CA . PHE A 1 85 ? 4.186 5.473 -16.059 1.00 85.50 85 PHE A CA 1
ATOM 681 C C . PHE A 1 85 ? 4.357 5.968 -17.494 1.00 85.50 85 PHE A C 1
ATOM 683 O O . PHE A 1 85 ? 4.120 5.222 -18.443 1.00 85.50 85 PHE A O 1
ATOM 690 N N . HIS A 1 86 ? 4.829 7.204 -17.653 1.00 85.69 86 HIS A N 1
ATOM 691 C CA . HIS A 1 86 ? 5.150 7.794 -18.953 1.00 85.69 86 HIS A CA 1
ATOM 692 C C . HIS A 1 86 ? 6.521 8.445 -18.944 1.00 85.69 86 HIS A C 1
ATOM 694 O O . HIS A 1 86 ? 6.839 9.182 -18.017 1.00 85.69 86 HIS A O 1
ATOM 700 N N . ASN A 1 87 ? 7.293 8.266 -20.010 1.00 83.69 87 ASN A N 1
ATOM 701 C CA . ASN A 1 87 ? 8.557 8.961 -20.196 1.00 83.69 87 ASN A CA 1
ATOM 702 C C . ASN A 1 87 ? 8.315 10.465 -20.412 1.00 83.69 87 ASN A C 1
ATOM 704 O O . ASN A 1 87 ? 7.610 10.847 -21.342 1.00 83.69 87 ASN A O 1
ATOM 708 N N . LEU A 1 88 ? 8.935 11.320 -19.598 1.00 79.50 88 LEU A N 1
ATOM 709 C CA . LEU A 1 88 ? 8.732 12.777 -19.637 1.00 79.50 88 LEU A CA 1
ATOM 710 C C . LEU A 1 88 ? 9.207 13.442 -20.938 1.00 79.50 88 LEU A C 1
ATOM 712 O O . LEU A 1 88 ? 8.707 14.503 -21.299 1.00 79.50 88 LEU A O 1
ATOM 716 N N . VAL A 1 89 ? 10.173 12.838 -21.634 1.00 81.50 89 VAL A N 1
ATOM 717 C CA . VAL A 1 89 ? 10.761 13.397 -22.861 1.00 81.50 89 VAL A CA 1
ATOM 718 C C . VAL A 1 89 ? 9.949 12.998 -24.089 1.00 81.50 89 VAL A C 1
ATOM 720 O O . VAL A 1 89 ? 9.704 13.814 -24.970 1.00 81.50 89 VAL A O 1
ATOM 723 N N . THR A 1 90 ? 9.546 11.731 -24.160 1.00 84.81 90 THR A N 1
ATOM 724 C CA . THR A 1 90 ? 8.887 11.161 -25.346 1.00 84.81 90 THR A CA 1
ATOM 725 C C . THR A 1 90 ? 7.368 11.077 -25.216 1.00 84.81 90 THR A C 1
ATOM 727 O O . THR A 1 90 ? 6.691 10.900 -26.221 1.00 84.81 90 THR A O 1
ATOM 730 N N . GLY A 1 91 ? 6.822 11.168 -24.000 1.00 84.31 91 GLY A N 1
ATOM 731 C CA . GLY A 1 91 ? 5.402 10.955 -23.697 1.00 84.31 91 GLY A CA 1
ATOM 732 C C . GLY A 1 91 ? 4.955 9.487 -23.733 1.00 84.31 91 GLY A C 1
ATOM 733 O O . GLY A 1 91 ? 3.816 9.175 -23.383 1.00 84.31 91 GLY A O 1
ATOM 734 N N . ASN A 1 92 ? 5.836 8.568 -24.134 1.00 86.00 92 ASN A N 1
ATOM 735 C CA . ASN A 1 92 ? 5.500 7.159 -24.304 1.00 86.00 92 ASN A CA 1
ATOM 736 C C . ASN A 1 92 ? 5.242 6.468 -22.963 1.00 86.00 92 ASN A C 1
ATOM 738 O O . ASN A 1 92 ? 5.914 6.755 -21.973 1.00 86.00 92 ASN A O 1
ATOM 742 N N . SER A 1 93 ? 4.298 5.522 -22.954 1.00 86.06 93 SER A N 1
ATOM 743 C CA . SER A 1 93 ? 4.066 4.639 -21.806 1.00 86.06 93 SER A CA 1
ATOM 744 C C . SER A 1 93 ? 5.318 3.817 -21.502 1.00 86.06 93 SER A C 1
ATOM 746 O O . SER A 1 93 ? 5.993 3.351 -22.419 1.00 86.06 93 SER A O 1
ATOM 748 N N . ILE A 1 94 ? 5.591 3.614 -20.218 1.00 84.62 94 ILE A N 1
ATOM 749 C CA . ILE A 1 94 ? 6.678 2.774 -19.718 1.00 84.62 94 ILE A CA 1
ATOM 750 C C . ILE A 1 94 ? 6.066 1.555 -19.031 1.00 84.62 94 ILE A C 1
ATOM 752 O O . ILE A 1 94 ? 5.107 1.682 -18.266 1.00 84.62 94 ILE A O 1
ATOM 756 N N . ASP A 1 95 ? 6.621 0.378 -19.299 1.00 82.12 95 ASP A N 1
ATOM 757 C CA . ASP A 1 95 ? 6.283 -0.829 -18.556 1.00 82.12 95 ASP A CA 1
ATOM 758 C C . ASP A 1 95 ? 6.899 -0.748 -17.145 1.00 82.12 95 ASP A C 1
ATOM 760 O O . ASP A 1 95 ? 8.102 -0.514 -17.029 1.00 82.12 95 ASP A O 1
ATOM 764 N N . PRO A 1 96 ? 6.137 -0.960 -16.056 1.00 77.31 96 PRO A N 1
ATOM 765 C CA . PRO A 1 96 ? 6.695 -1.012 -14.707 1.00 77.31 96 PRO A CA 1
ATOM 766 C C . PRO A 1 96 ? 7.901 -1.953 -14.551 1.00 77.31 96 PRO A C 1
ATOM 768 O O . PRO A 1 96 ? 8.774 -1.653 -13.741 1.00 77.31 96 PRO A O 1
ATOM 771 N N . LEU A 1 97 ? 7.995 -3.049 -15.323 1.00 76.19 97 LEU A N 1
ATOM 772 C CA . LEU A 1 97 ? 9.187 -3.915 -15.323 1.00 76.19 97 LEU A CA 1
ATOM 773 C C . LEU A 1 97 ? 10.449 -3.217 -15.824 1.00 76.19 97 LEU A C 1
ATOM 775 O O . LEU A 1 97 ? 11.544 -3.543 -15.374 1.00 76.19 97 LEU A O 1
ATOM 779 N N . ASP A 1 98 ? 10.324 -2.246 -16.723 1.00 77.69 98 ASP A N 1
ATOM 780 C CA . ASP A 1 98 ? 11.473 -1.491 -17.229 1.00 77.69 98 ASP A CA 1
ATOM 781 C C . ASP A 1 98 ? 12.026 -0.509 -16.187 1.00 77.69 98 ASP A C 1
ATOM 783 O O . ASP A 1 98 ? 13.065 0.113 -16.417 1.00 77.69 98 ASP A O 1
ATOM 787 N N . LEU A 1 99 ? 11.322 -0.343 -15.063 1.00 75.81 99 LEU A N 1
ATOM 788 C CA . LEU A 1 99 ? 11.663 0.555 -13.962 1.00 75.81 99 LEU A CA 1
ATOM 789 C C . LEU A 1 99 ? 12.173 -0.186 -12.716 1.00 75.81 99 LEU A C 1
ATOM 791 O O . LEU A 1 99 ? 12.740 0.440 -11.821 1.00 75.81 99 LEU A O 1
ATOM 795 N N . VAL A 1 100 ? 11.981 -1.502 -12.640 1.00 74.00 100 VAL A N 1
ATOM 796 C CA . VAL A 1 100 ? 12.482 -2.332 -11.536 1.00 74.00 100 VAL A CA 1
ATOM 797 C C . VAL A 1 100 ? 14.004 -2.287 -11.514 1.00 74.00 100 VAL A C 1
ATOM 799 O O . VAL A 1 100 ? 14.644 -2.348 -12.563 1.00 74.00 100 VAL A O 1
ATOM 802 N N . CYS A 1 101 ? 14.594 -2.207 -10.318 1.00 64.19 101 CYS A N 1
ATOM 803 C CA . CYS A 1 101 ? 16.047 -2.272 -10.128 1.00 64.19 101 CYS A CA 1
ATOM 804 C C . CYS A 1 101 ? 16.859 -1.167 -10.823 1.00 64.19 101 CYS A C 1
ATOM 806 O O . CYS A 1 101 ? 18.076 -1.289 -10.960 1.00 64.19 101 CYS A O 1
ATOM 808 N N . ARG A 1 102 ? 16.222 -0.068 -11.234 1.00 63.06 102 ARG A N 1
ATOM 809 C CA . ARG A 1 102 ? 16.933 1.124 -11.702 1.00 63.06 102 ARG A CA 1
ATOM 810 C C . ARG A 1 102 ? 17.169 2.048 -10.514 1.00 63.06 102 ARG A C 1
ATOM 812 O O . ARG A 1 102 ? 16.225 2.423 -9.826 1.00 63.06 102 ARG A O 1
ATOM 819 N N . SER A 1 103 ? 18.438 2.369 -10.261 1.00 51.72 103 SER A N 1
ATOM 820 C CA . SER A 1 103 ? 18.869 3.323 -9.226 1.00 51.72 103 SER A CA 1
ATOM 821 C C . SER A 1 103 ? 18.545 4.768 -9.589 1.00 51.72 103 SER A C 1
ATOM 823 O O . SER A 1 103 ? 18.517 5.633 -8.718 1.00 51.72 103 SER A O 1
ATOM 825 N N . ASP A 1 104 ? 18.326 5.034 -10.879 1.00 53.97 104 ASP A N 1
ATOM 826 C CA . ASP A 1 104 ? 17.854 6.325 -11.355 1.00 53.97 104 ASP A CA 1
ATOM 827 C C . ASP A 1 104 ? 16.477 6.528 -10.730 1.00 53.97 104 ASP A C 1
ATOM 829 O O . ASP A 1 104 ? 15.538 5.789 -11.042 1.00 53.97 104 ASP A O 1
ATOM 833 N N . SER A 1 105 ? 16.373 7.472 -9.796 1.00 51.31 105 SER A N 1
ATOM 834 C CA . SER A 1 105 ? 15.119 7.800 -9.136 1.00 51.31 105 SER A CA 1
ATOM 835 C C . SER A 1 105 ? 14.025 7.899 -10.198 1.00 51.31 105 SER A C 1
ATOM 837 O O . SER A 1 105 ? 14.135 8.633 -11.181 1.00 51.31 105 SER A O 1
ATOM 839 N N . ILE A 1 106 ? 12.953 7.128 -10.010 1.00 54.81 106 ILE A N 1
ATOM 840 C CA . ILE A 1 106 ? 11.753 7.111 -10.868 1.00 54.81 106 ILE A CA 1
ATOM 841 C C . ILE A 1 106 ? 11.248 8.545 -11.152 1.00 54.81 106 ILE A C 1
ATOM 843 O O . ILE A 1 106 ? 10.614 8.805 -12.175 1.00 54.81 106 ILE A O 1
ATOM 847 N N . GLU A 1 107 ? 11.620 9.478 -10.274 1.00 52.78 107 GLU A N 1
ATOM 848 C CA . GLU A 1 107 ? 11.385 10.916 -10.287 1.00 52.78 107 GLU A CA 1
ATOM 849 C C . GLU A 1 107 ? 12.032 11.689 -11.452 1.00 52.78 107 GLU A C 1
ATOM 851 O O . GLU A 1 107 ? 11.451 12.683 -11.882 1.00 52.78 107 GLU A O 1
ATOM 856 N N . GLU A 1 108 ? 13.175 11.277 -12.018 1.00 51.69 108 GLU A N 1
ATOM 857 C CA . GLU A 1 108 ? 13.852 12.121 -13.025 1.00 51.69 108 GLU A CA 1
ATOM 858 C C . GLU A 1 108 ? 13.316 11.957 -14.454 1.00 51.69 108 GLU A C 1
ATOM 860 O O . GLU A 1 108 ? 13.561 12.813 -15.308 1.00 51.69 108 GLU A O 1
ATOM 865 N N . ARG A 1 109 ? 12.598 10.867 -14.762 1.00 56.53 109 ARG A N 1
ATOM 866 C CA . ARG A 1 109 ? 12.231 10.554 -16.160 1.00 56.53 109 ARG A CA 1
ATOM 867 C C . ARG A 1 109 ? 10.808 10.066 -16.380 1.00 56.53 109 ARG A C 1
ATOM 869 O O . ARG A 1 109 ? 10.428 9.953 -17.547 1.00 56.53 109 ARG A O 1
ATOM 876 N N . SER A 1 110 ? 10.029 9.821 -15.323 1.00 65.31 110 SER A N 1
ATOM 877 C CA . SER A 1 110 ? 8.697 9.231 -15.463 1.00 65.31 110 SER A CA 1
ATOM 878 C C . SER A 1 110 ? 7.611 10.010 -14.719 1.00 65.31 110 SER A C 1
ATOM 880 O O . SER A 1 110 ? 7.672 10.151 -13.502 1.00 65.31 110 SER A O 1
ATOM 882 N N . LEU A 1 111 ? 6.575 10.472 -15.427 1.00 71.88 111 LEU A N 1
ATOM 883 C CA . LEU A 1 111 ? 5.343 10.939 -14.779 1.00 71.88 111 LEU A CA 1
ATOM 884 C C . LEU A 1 111 ? 4.483 9.728 -14.408 1.00 71.88 111 LEU A C 1
ATOM 886 O O . LEU A 1 111 ? 4.306 8.832 -15.233 1.00 71.88 111 LEU A O 1
ATOM 890 N N . ALA A 1 112 ? 3.920 9.731 -13.199 1.00 74.56 112 ALA A N 1
ATOM 891 C CA . ALA A 1 112 ? 3.038 8.677 -12.712 1.00 74.56 112 ALA A CA 1
ATOM 892 C C . ALA A 1 112 ? 1.585 9.180 -12.600 1.00 74.56 112 ALA A C 1
ATOM 894 O O . ALA A 1 112 ? 1.245 9.918 -11.670 1.00 74.56 112 ALA A O 1
ATOM 895 N N . GLY A 1 113 ? 0.732 8.778 -13.545 1.00 83.56 113 GLY A N 1
ATOM 896 C CA . GLY A 1 113 ? -0.710 9.040 -13.531 1.00 83.56 113 GLY A CA 1
ATOM 897 C C . GLY A 1 113 ? -1.475 8.083 -12.611 1.00 83.56 113 GLY A C 1
ATOM 898 O O . GLY A 1 113 ? -1.039 6.958 -12.363 1.00 83.56 113 GLY A O 1
ATOM 899 N N . GLU A 1 114 ? -2.620 8.521 -12.089 1.00 87.88 114 GLU A N 1
ATOM 900 C CA . GLU A 1 114 ? -3.516 7.654 -11.313 1.00 87.88 114 GLU A CA 1
ATOM 901 C C . GLU A 1 114 ? -4.357 6.754 -12.224 1.00 87.88 114 GLU A C 1
ATOM 903 O O . GLU A 1 114 ? -4.681 7.119 -13.355 1.00 87.88 114 GLU A O 1
ATOM 908 N N . ASN A 1 115 ? -4.726 5.576 -11.721 1.00 90.06 115 ASN A N 1
ATOM 909 C CA . ASN A 1 115 ? -5.641 4.682 -12.423 1.00 90.06 115 ASN A CA 1
ATOM 910 C C . ASN A 1 115 ? -7.064 5.249 -12.434 1.00 90.06 115 ASN A C 1
ATOM 912 O O . ASN A 1 115 ? -7.499 5.900 -11.480 1.00 90.06 115 ASN A O 1
ATOM 916 N N . ALA A 1 116 ? -7.815 4.944 -13.493 1.00 93.12 116 ALA A N 1
ATOM 917 C CA . ALA A 1 116 ? -9.211 5.342 -13.606 1.00 93.12 116 ALA A CA 1
ATOM 918 C C . ALA A 1 116 ? -10.087 4.662 -12.536 1.00 93.12 116 ALA A C 1
ATOM 920 O O . ALA A 1 116 ? -9.809 3.552 -12.080 1.00 93.12 116 ALA A O 1
ATOM 921 N N . SER A 1 117 ? -11.197 5.307 -12.162 1.00 93.75 117 SER A N 1
ATOM 922 C CA . SER A 1 117 ? -12.112 4.794 -11.128 1.00 93.75 117 SER A CA 1
ATOM 923 C C . SER A 1 117 ? -12.672 3.401 -11.455 1.00 93.75 117 SER A C 1
ATOM 925 O O . SER A 1 117 ? -12.785 2.553 -10.564 1.00 93.75 117 SER A O 1
ATOM 927 N N . ASP A 1 118 ? -12.948 3.129 -12.731 1.00 94.50 118 ASP A N 1
ATOM 928 C CA . ASP A 1 118 ? -13.436 1.824 -13.190 1.00 94.50 118 ASP A CA 1
ATOM 929 C C . ASP A 1 118 ? -12.380 0.723 -13.013 1.00 94.50 118 ASP A C 1
ATOM 931 O O . ASP A 1 118 ? -12.701 -0.393 -12.591 1.00 94.50 118 ASP A O 1
ATOM 935 N N . ASP A 1 119 ? -11.104 1.043 -13.246 1.00 92.06 119 ASP A N 1
ATOM 936 C CA . ASP A 1 119 ? -9.990 0.117 -13.036 1.00 92.06 119 ASP A CA 1
ATOM 937 C C . ASP A 1 119 ? -9.781 -0.187 -11.555 1.00 92.06 119 ASP A C 1
ATOM 939 O O . ASP A 1 119 ? -9.641 -1.354 -11.178 1.00 92.06 119 ASP A O 1
ATOM 943 N N . LEU A 1 120 ? -9.850 0.839 -10.704 1.00 93.19 120 LEU A N 1
ATOM 944 C CA . LEU A 1 120 ? -9.794 0.681 -9.250 1.00 93.19 120 LEU A CA 1
ATOM 945 C C . LEU A 1 120 ? -10.954 -0.187 -8.740 1.00 93.19 120 LEU A C 1
ATOM 947 O O . LEU A 1 120 ? -10.755 -1.089 -7.923 1.00 93.19 120 LEU A O 1
ATOM 951 N N . THR A 1 121 ? -12.161 0.033 -9.265 1.00 94.44 121 THR A N 1
ATOM 952 C CA . THR A 1 121 ? -13.359 -0.745 -8.918 1.00 94.44 121 THR A CA 1
ATOM 953 C C . THR A 1 121 ? -13.221 -2.206 -9.339 1.00 94.44 121 THR A C 1
ATOM 955 O O . THR A 1 121 ? -13.571 -3.118 -8.582 1.00 94.44 121 THR A O 1
ATOM 958 N N . ARG A 1 122 ? -12.677 -2.451 -10.534 1.00 93.25 122 ARG A N 1
ATOM 959 C CA . ARG A 1 122 ? -12.396 -3.799 -11.037 1.00 93.25 122 ARG A CA 1
ATOM 960 C C . ARG A 1 122 ? -11.341 -4.508 -10.187 1.00 93.25 122 ARG A C 1
ATOM 962 O O . ARG A 1 122 ? -11.559 -5.656 -9.800 1.00 93.25 122 ARG A O 1
ATOM 969 N N . ALA A 1 123 ? -10.248 -3.827 -9.844 1.00 91.25 123 ALA A N 1
ATOM 970 C CA . ALA A 1 123 ? -9.207 -4.366 -8.970 1.00 91.25 123 ALA A CA 1
ATOM 971 C C . ALA A 1 123 ? -9.763 -4.737 -7.587 1.00 91.25 123 ALA A C 1
ATOM 973 O O . ALA A 1 123 ? -9.513 -5.838 -7.095 1.00 91.25 123 ALA A O 1
ATOM 974 N N . LEU A 1 124 ? -10.584 -3.859 -7.002 1.00 93.50 124 LEU A N 1
ATOM 975 C CA . LEU A 1 124 ? -11.260 -4.112 -5.733 1.00 93.50 124 LEU A CA 1
ATOM 976 C C . LEU A 1 124 ? -12.176 -5.336 -5.804 1.00 93.50 124 LEU A C 1
ATOM 978 O O . LEU A 1 124 ? -12.105 -6.205 -4.938 1.00 93.50 124 LEU A O 1
ATOM 982 N N . ARG A 1 125 ? -13.017 -5.435 -6.838 1.00 93.50 125 ARG A N 1
ATOM 983 C CA . ARG A 1 125 ? -13.915 -6.584 -7.016 1.00 93.50 125 ARG A CA 1
ATOM 984 C C . ARG A 1 125 ? -13.131 -7.891 -7.084 1.00 93.50 125 ARG A C 1
ATOM 986 O O . ARG A 1 125 ? -13.477 -8.835 -6.379 1.00 93.50 125 ARG A O 1
ATOM 993 N N . ASN A 1 126 ? -12.073 -7.928 -7.889 1.00 90.50 126 ASN A N 1
ATOM 994 C CA . ASN A 1 126 ? -11.236 -9.117 -8.038 1.00 90.50 126 ASN A CA 1
ATOM 995 C C . ASN A 1 126 ? -10.563 -9.497 -6.713 1.00 90.50 126 ASN A C 1
ATOM 997 O O . ASN A 1 126 ? -10.550 -10.668 -6.342 1.00 90.50 126 ASN A O 1
ATOM 1001 N N . PHE A 1 127 ? -10.061 -8.507 -5.971 1.00 91.50 127 PHE A N 1
ATOM 1002 C CA . PHE A 1 127 ? -9.473 -8.719 -4.652 1.00 91.50 127 PHE A CA 1
ATOM 1003 C C . PHE A 1 127 ? -10.480 -9.300 -3.650 1.00 91.50 127 PHE A C 1
ATOM 1005 O O . PHE A 1 127 ? -10.159 -10.254 -2.949 1.00 91.50 127 PHE A O 1
ATOM 1012 N N . LEU A 1 128 ? -11.707 -8.772 -3.608 1.00 92.81 128 LEU A N 1
ATOM 1013 C CA . LEU A 1 128 ? -12.752 -9.277 -2.713 1.00 92.81 128 LEU A CA 1
ATOM 1014 C C . LEU A 1 128 ? -13.188 -10.700 -3.076 1.00 92.81 128 LEU A C 1
ATOM 1016 O O . LEU A 1 128 ? -13.391 -11.508 -2.179 1.00 92.81 128 LEU A O 1
ATOM 1020 N N . VAL A 1 129 ? -13.289 -11.034 -4.367 1.00 92.19 129 VAL A N 1
ATOM 1021 C CA . VAL A 1 129 ? -13.575 -12.414 -4.801 1.00 92.19 129 VAL A CA 1
ATOM 1022 C C . VAL A 1 129 ? -12.474 -13.368 -4.331 1.00 92.19 129 VAL A C 1
ATOM 1024 O O . VAL A 1 129 ? -12.780 -14.407 -3.748 1.00 92.19 129 VAL A O 1
ATOM 1027 N N . ALA A 1 130 ? -11.204 -12.995 -4.516 1.00 88.44 130 ALA A N 1
ATOM 1028 C CA . ALA A 1 130 ? -10.067 -13.799 -4.064 1.00 88.44 130 ALA A CA 1
ATOM 1029 C C . ALA A 1 130 ? -10.009 -13.942 -2.532 1.00 88.44 130 ALA A C 1
ATOM 1031 O O . ALA A 1 130 ? -9.592 -14.981 -2.027 1.00 88.44 130 ALA A O 1
ATOM 1032 N N . LEU A 1 131 ? -10.462 -12.922 -1.794 1.00 90.06 131 LEU A N 1
ATOM 1033 C CA . LEU A 1 131 ? -10.530 -12.940 -0.333 1.00 90.06 131 LEU A CA 1
ATOM 1034 C C . LEU A 1 131 ? -11.554 -13.950 0.212 1.00 90.06 131 LEU A C 1
ATOM 1036 O O . LEU A 1 131 ? -11.343 -14.482 1.299 1.00 90.06 131 LEU A O 1
ATOM 1040 N N . GLU A 1 132 ? -12.659 -14.187 -0.503 1.00 91.00 132 GLU A N 1
ATOM 1041 C CA . GLU A 1 132 ? -13.707 -15.141 -0.093 1.00 91.00 132 GLU A CA 1
ATOM 1042 C C . GLU A 1 132 ? -13.437 -16.578 -0.553 1.00 91.00 132 GLU A C 1
ATOM 1044 O O . GLU A 1 132 ? -13.979 -17.520 0.021 1.00 91.00 132 GLU A O 1
ATOM 1049 N N . GLN A 1 133 ? -12.654 -16.749 -1.617 1.00 86.31 133 GLN A N 1
ATOM 1050 C CA . GLN A 1 133 ? -12.341 -18.055 -2.188 1.00 86.31 133 GLN A CA 1
ATOM 1051 C C . GLN A 1 133 ? -10.960 -18.494 -1.703 1.00 86.31 133 GLN A C 1
ATOM 1053 O O . GLN A 1 133 ? -10.795 -18.877 -0.551 1.00 86.31 133 GLN A O 1
ATOM 1058 N N . GLU A 1 134 ? -9.957 -18.394 -2.563 1.00 79.50 134 GLU A N 1
ATOM 1059 C CA . GLU A 1 134 ? -8.552 -18.490 -2.208 1.00 79.50 134 GLU A CA 1
ATOM 1060 C C . GLU A 1 134 ? -7.770 -17.574 -3.145 1.00 79.50 134 GLU A C 1
ATOM 1062 O O . GLU A 1 134 ? -8.134 -17.384 -4.309 1.00 79.50 134 GLU A O 1
ATOM 1067 N N . PHE A 1 135 ? -6.661 -17.025 -2.656 1.00 74.81 135 PHE A N 1
ATOM 1068 C CA . PHE A 1 135 ? -5.734 -16.325 -3.529 1.00 74.81 135 PHE A CA 1
ATOM 1069 C C . PHE A 1 135 ? -4.951 -17.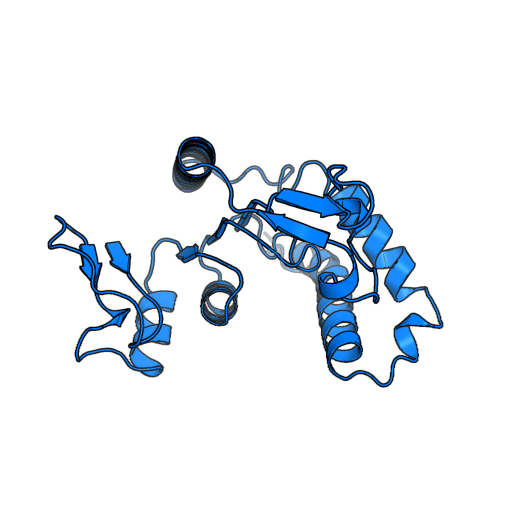360 -4.345 1.00 74.81 135 PHE A C 1
ATOM 1071 O O . PHE A 1 135 ? -4.259 -18.191 -3.746 1.00 74.81 135 PHE A O 1
ATOM 1078 N N . PRO A 1 136 ? -5.010 -17.324 -5.688 1.00 64.94 136 PRO A N 1
ATOM 1079 C CA . PRO A 1 136 ? -4.266 -18.267 -6.512 1.00 64.94 136 PRO A CA 1
ATOM 1080 C C . PRO A 1 136 ? -2.767 -18.180 -6.195 1.00 64.94 136 PRO A C 1
ATOM 1082 O O . PRO A 1 136 ? -2.141 -17.132 -6.368 1.00 64.94 136 PRO A O 1
ATOM 1085 N N . ARG A 1 137 ? -2.192 -19.292 -5.707 1.00 55.06 137 ARG A N 1
ATOM 1086 C CA . ARG A 1 137 ? -0.785 -19.376 -5.262 1.00 55.06 137 ARG A CA 1
ATOM 1087 C C . ARG A 1 137 ? 0.222 -19.165 -6.392 1.00 55.06 137 ARG A C 1
ATOM 1089 O O . ARG A 1 137 ? 1.334 -18.731 -6.129 1.00 55.06 137 ARG A O 1
ATOM 1096 N N . ASN A 1 138 ? -0.174 -19.465 -7.627 1.00 46.22 138 ASN A N 1
ATOM 1097 C CA . ASN A 1 138 ? 0.685 -19.385 -8.811 1.00 46.22 138 ASN A CA 1
ATOM 1098 C C . ASN A 1 138 ? 0.572 -18.026 -9.526 1.00 46.22 138 ASN A C 1
ATOM 1100 O O . ASN A 1 138 ? 1.240 -17.801 -10.528 1.00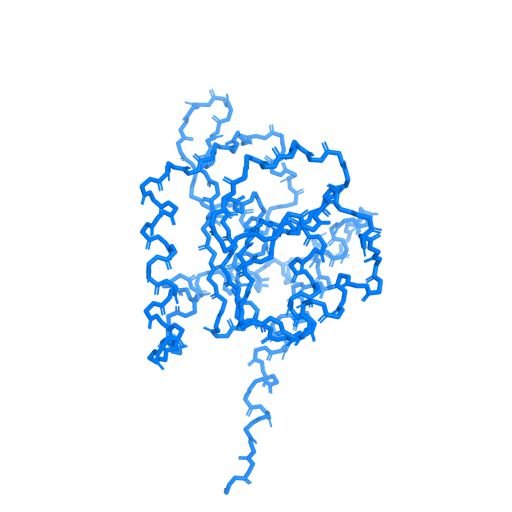 46.22 138 ASN A O 1
ATOM 1104 N N . GLU A 1 139 ? -0.289 -17.134 -9.031 1.00 45.94 139 GLU A N 1
ATOM 1105 C CA . GLU A 1 139 ? -0.593 -15.830 -9.631 1.00 45.94 139 GLU A CA 1
ATOM 1106 C C . GLU A 1 139 ? -0.351 -14.705 -8.621 1.00 45.94 139 GLU A C 1
ATOM 1108 O O . GLU A 1 139 ? -1.110 -13.739 -8.528 1.00 45.94 139 GLU A O 1
ATOM 1113 N N . VAL A 1 140 ? 0.704 -14.842 -7.818 1.00 50.62 140 VAL A N 1
ATOM 1114 C CA . VAL A 1 140 ? 1.197 -13.749 -6.976 1.00 50.62 140 VAL A CA 1
ATOM 1115 C C . VAL A 1 140 ? 1.451 -12.537 -7.893 1.00 50.62 140 VAL A C 1
ATOM 1117 O O . VAL A 1 140 ? 0.923 -11.452 -7.651 1.00 50.62 140 VAL A O 1
ATOM 1120 N N . HIS A 1 141 ? 2.076 -12.757 -9.055 1.00 57.03 141 HIS A N 1
ATOM 1121 C CA . HIS A 1 141 ? 1.999 -11.864 -10.212 1.00 57.03 141 HIS A CA 1
ATOM 1122 C C . HIS A 1 141 ? 2.279 -12.672 -11.498 1.00 57.03 141 HIS A C 1
ATOM 1124 O O . HIS A 1 141 ? 3.246 -13.429 -11.499 1.00 57.03 141 HIS A O 1
ATOM 1130 N N . PRO A 1 142 ? 1.543 -12.511 -12.620 1.00 59.00 142 PRO A N 1
ATOM 1131 C CA . PRO A 1 142 ? 1.820 -13.240 -13.873 1.00 59.00 142 PRO A CA 1
ATOM 1132 C C . PRO A 1 142 ? 3.247 -13.059 -14.404 1.00 59.00 142 PRO A C 1
ATOM 1134 O O . PRO A 1 142 ? 3.716 -13.856 -15.202 1.00 59.00 142 PRO A O 1
ATOM 1137 N N . ARG A 1 143 ? 3.907 -11.986 -13.953 1.00 68.19 143 ARG A N 1
ATOM 1138 C CA . ARG A 1 143 ? 5.283 -11.612 -14.303 1.00 68.19 143 ARG A CA 1
ATOM 1139 C C . ARG A 1 143 ? 6.281 -11.765 -13.148 1.00 68.19 143 ARG A C 1
ATOM 1141 O O . ARG A 1 143 ? 7.337 -11.141 -13.152 1.00 68.19 143 ARG A O 1
ATOM 1148 N N . GLU A 1 144 ? 5.902 -12.480 -12.085 1.00 69.94 144 GLU A N 1
ATOM 1149 C CA . GLU A 1 144 ? 6.765 -12.713 -10.920 1.00 69.94 144 GLU A CA 1
ATOM 1150 C C . GLU A 1 144 ? 8.135 -13.297 -11.314 1.00 69.94 144 GLU A C 1
ATOM 1152 O O . GLU A 1 144 ? 9.133 -12.777 -10.812 1.00 69.94 144 GLU A O 1
ATOM 1157 N N . PRO A 1 145 ? 8.242 -14.307 -12.204 1.00 73.56 145 PRO A N 1
ATOM 1158 C CA . PRO A 1 145 ? 9.544 -14.824 -12.627 1.00 73.56 145 PRO A CA 1
ATOM 1159 C C . PRO A 1 145 ? 10.453 -13.748 -13.234 1.00 73.56 145 PRO A C 1
ATOM 1161 O O . PRO A 1 145 ? 11.647 -13.717 -12.938 1.00 73.56 145 PRO A O 1
ATOM 1164 N N . GLU A 1 146 ? 9.894 -12.845 -14.039 1.00 76.25 146 GLU A N 1
ATOM 1165 C CA . GLU A 1 146 ? 10.604 -11.740 -14.679 1.00 76.25 146 GLU A CA 1
ATOM 1166 C C . GLU A 1 146 ? 11.069 -10.706 -13.651 1.00 76.25 146 GLU A C 1
ATOM 1168 O O . GLU A 1 146 ? 12.238 -10.316 -13.670 1.00 76.25 146 GLU A O 1
ATOM 1173 N N . PHE A 1 147 ? 10.201 -10.337 -12.699 1.00 72.75 147 PHE A N 1
ATOM 1174 C CA . PHE A 1 147 ? 10.588 -9.496 -11.562 1.00 72.75 147 PHE A CA 1
ATOM 1175 C C . PHE A 1 147 ? 11.741 -10.141 -10.776 1.00 72.75 147 PHE A C 1
ATOM 1177 O O . PHE A 1 147 ? 12.765 -9.506 -10.536 1.00 72.75 147 PHE A O 1
ATOM 1184 N N . GLN A 1 148 ? 11.609 -11.416 -10.395 1.00 72.56 148 GLN A N 1
ATOM 1185 C CA . GLN A 1 148 ? 12.622 -12.156 -9.630 1.00 72.56 148 GLN A CA 1
ATOM 1186 C C . GLN A 1 148 ? 13.964 -12.239 -10.372 1.00 72.56 148 GLN A C 1
ATOM 1188 O O . GLN A 1 148 ? 15.020 -12.116 -9.749 1.00 72.56 148 GLN A O 1
ATOM 1193 N N . ALA A 1 149 ? 13.937 -12.429 -11.694 1.00 77.00 149 ALA A N 1
ATOM 1194 C CA . ALA A 1 149 ? 15.135 -12.450 -12.525 1.00 77.00 149 ALA A CA 1
ATOM 1195 C C . ALA A 1 149 ? 15.844 -11.085 -12.543 1.00 77.00 149 ALA A C 1
ATOM 1197 O O . ALA A 1 149 ? 17.056 -11.035 -12.330 1.00 77.00 149 ALA A O 1
ATOM 1198 N N . GLN A 1 150 ? 15.100 -9.986 -12.717 1.00 72.50 150 GLN A N 1
ATOM 1199 C CA . GLN A 1 150 ? 15.659 -8.629 -12.655 1.00 72.50 150 GLN A CA 1
ATOM 1200 C C . GLN A 1 150 ? 16.253 -8.312 -11.273 1.00 72.50 150 GLN A C 1
ATOM 1202 O O . GLN A 1 150 ? 17.352 -7.765 -11.195 1.00 72.50 150 GLN A O 1
ATOM 1207 N N . TYR A 1 151 ? 15.597 -8.728 -10.182 1.00 71.88 151 TYR A N 1
ATOM 1208 C CA . TYR A 1 151 ? 16.130 -8.539 -8.826 1.00 71.88 151 TYR A CA 1
ATOM 1209 C C . TYR A 1 151 ? 17.428 -9.296 -8.569 1.00 71.88 151 TYR A C 1
ATOM 1211 O O . TYR A 1 151 ? 18.333 -8.755 -7.934 1.00 71.88 151 TYR A O 1
ATOM 1219 N N . ARG A 1 152 ? 17.532 -10.544 -9.038 1.00 73.25 152 ARG A N 1
ATOM 1220 C CA . ARG A 1 152 ? 18.778 -11.315 -8.910 1.00 73.25 152 ARG A CA 1
ATOM 1221 C C . ARG A 1 152 ? 19.917 -10.632 -9.652 1.00 73.25 152 ARG A C 1
ATOM 1223 O O . ARG A 1 152 ? 20.964 -10.422 -9.054 1.00 73.25 152 ARG A O 1
ATOM 1230 N N . ALA A 1 153 ? 19.668 -10.211 -10.892 1.00 74.50 153 ALA A N 1
ATOM 1231 C CA . ALA A 1 153 ? 20.654 -9.487 -11.685 1.00 74.50 153 ALA A CA 1
ATOM 1232 C C . ALA A 1 153 ? 21.123 -8.196 -10.988 1.00 74.50 153 ALA A C 1
ATOM 1234 O O . ALA A 1 153 ? 22.313 -7.906 -10.987 1.00 74.50 153 ALA A O 1
ATOM 1235 N N . PHE A 1 154 ? 20.215 -7.461 -10.338 1.00 70.12 154 PHE A N 1
ATOM 1236 C CA . PHE A 1 154 ? 20.558 -6.261 -9.569 1.00 70.12 154 PHE A CA 1
ATOM 1237 C C . PHE A 1 154 ? 21.418 -6.542 -8.334 1.00 70.12 154 PHE A C 1
ATOM 1239 O O . PHE A 1 154 ? 22.359 -5.806 -8.067 1.00 70.12 154 PHE A O 1
ATOM 1246 N N . LEU A 1 155 ? 21.116 -7.590 -7.562 1.00 67.19 155 LEU A N 1
ATOM 1247 C CA . LEU A 1 155 ? 21.919 -7.930 -6.379 1.00 67.19 155 LEU A CA 1
ATOM 1248 C C . LEU A 1 155 ? 23.297 -8.496 -6.735 1.00 67.19 155 LEU A C 1
ATOM 1250 O O . LEU A 1 155 ? 24.225 -8.386 -5.937 1.00 67.19 155 LEU A O 1
ATOM 1254 N N . GLU A 1 156 ? 23.416 -9.124 -7.903 1.00 71.88 156 GLU A N 1
ATOM 1255 C CA . GLU A 1 156 ? 24.683 -9.615 -8.443 1.00 71.88 156 GLU A CA 1
ATOM 1256 C C . GLU A 1 156 ? 25.521 -8.490 -9.080 1.00 71.88 156 GLU A C 1
ATOM 1258 O O . GLU A 1 156 ? 26.710 -8.698 -9.327 1.00 71.88 156 GLU A O 1
ATOM 1263 N N . ASP A 1 157 ? 24.943 -7.299 -9.300 1.00 68.19 157 ASP A N 1
ATOM 1264 C CA . ASP A 1 157 ? 25.655 -6.125 -9.806 1.00 68.19 157 ASP A CA 1
ATOM 1265 C C . ASP A 1 157 ? 26.608 -5.556 -8.727 1.00 68.19 157 ASP A C 1
ATOM 1267 O O . ASP A 1 157 ? 26.160 -5.028 -7.699 1.00 68.19 157 ASP A O 1
ATOM 1271 N N . PRO A 1 158 ? 27.937 -5.594 -8.949 1.00 57.12 158 PRO A N 1
ATOM 1272 C CA . PRO A 1 158 ? 28.925 -5.083 -7.999 1.00 57.12 158 PRO A CA 1
ATOM 1273 C C . PRO A 1 158 ? 28.784 -3.581 -7.705 1.00 57.12 158 PRO A C 1
ATOM 1275 O O . PRO A 1 158 ? 29.245 -3.114 -6.661 1.00 57.12 158 PRO A O 1
ATOM 1278 N N . ILE A 1 159 ? 28.174 -2.816 -8.618 1.00 57.12 159 ILE A N 1
ATOM 1279 C CA . ILE A 1 159 ? 27.992 -1.363 -8.507 1.00 57.12 159 ILE A CA 1
ATOM 1280 C C . ILE A 1 159 ? 26.797 -1.040 -7.600 1.00 57.12 159 ILE A C 1
ATOM 1282 O O . ILE A 1 159 ? 26.873 -0.104 -6.800 1.00 57.12 159 ILE A O 1
ATOM 1286 N N . ALA A 1 160 ? 25.732 -1.848 -7.640 1.00 53.75 160 ALA A N 1
ATOM 1287 C CA . ALA A 1 160 ? 24.560 -1.683 -6.776 1.00 53.75 160 ALA A CA 1
ATOM 1288 C C . ALA A 1 160 ? 24.905 -1.835 -5.279 1.00 53.75 160 ALA A C 1
ATOM 1290 O O . ALA A 1 160 ? 24.330 -1.153 -4.428 1.00 53.75 160 ALA A O 1
ATOM 1291 N N . GLY A 1 161 ? 25.896 -2.674 -4.952 1.00 50.22 161 GLY A N 1
ATOM 1292 C CA . GLY A 1 161 ? 26.433 -2.837 -3.594 1.00 50.22 161 GLY A CA 1
ATOM 1293 C C . GLY A 1 161 ? 27.346 -1.700 -3.111 1.00 50.22 161 GLY A C 1
ATOM 1294 O O . GLY A 1 161 ? 27.677 -1.654 -1.926 1.00 50.22 161 GLY A O 1
ATOM 1295 N N . ALA A 1 162 ? 27.747 -0.784 -3.998 1.00 51.12 162 ALA A N 1
ATOM 1296 C CA . ALA A 1 162 ? 28.669 0.314 -3.705 1.00 51.12 162 ALA A CA 1
ATOM 1297 C C . ALA A 1 162 ? 27.974 1.681 -3.542 1.00 51.12 162 ALA A C 1
ATOM 1299 O O . ALA A 1 162 ? 28.658 2.686 -3.317 1.00 51.12 162 ALA A O 1
ATOM 1300 N N . SER A 1 163 ? 26.637 1.747 -3.643 1.00 59.94 163 SER A N 1
ATOM 1301 C CA . SER A 1 163 ? 25.913 3.010 -3.469 1.00 59.94 163 SER A CA 1
ATOM 1302 C C . SER A 1 163 ? 26.074 3.547 -2.045 1.00 59.94 163 SER A C 1
ATOM 1304 O O . SER A 1 163 ? 25.826 2.860 -1.054 1.00 59.94 163 SER A O 1
ATOM 1306 N N . THR A 1 164 ? 26.480 4.812 -1.937 1.00 58.53 164 THR A N 1
ATOM 1307 C CA . THR A 1 164 ? 26.551 5.551 -0.668 1.00 58.53 164 THR A CA 1
ATOM 1308 C C . THR A 1 164 ? 25.214 6.203 -0.303 1.00 58.53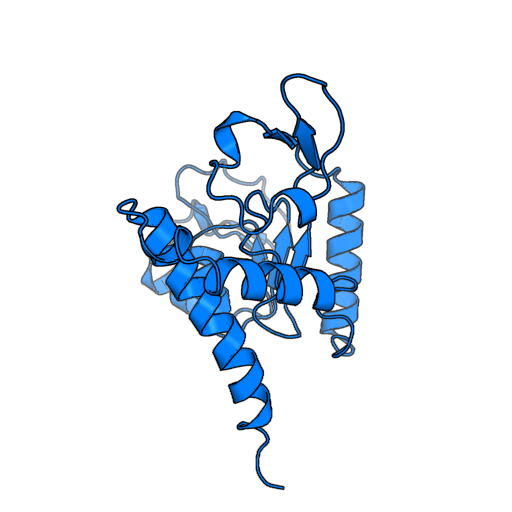 164 THR A C 1
ATOM 1310 O O . THR A 1 164 ? 25.068 6.750 0.796 1.00 58.53 164 THR A O 1
ATOM 1313 N N . ASN A 1 165 ? 24.219 6.137 -1.195 1.00 67.69 165 ASN A N 1
ATOM 1314 C CA . ASN A 1 165 ? 22.877 6.633 -0.940 1.00 67.69 165 ASN A CA 1
ATOM 1315 C C . ASN A 1 165 ? 22.149 5.685 0.024 1.00 67.69 165 ASN A C 1
ATOM 1317 O O . ASN A 1 165 ? 21.934 4.506 -0.256 1.00 67.69 165 ASN A O 1
ATOM 1321 N N . LYS A 1 166 ? 21.726 6.220 1.175 1.00 64.06 166 LYS A N 1
ATOM 1322 C CA . LYS A 1 166 ? 20.991 5.461 2.198 1.00 64.06 166 LYS A CA 1
ATOM 1323 C C . LYS A 1 166 ? 19.721 4.807 1.651 1.00 64.06 166 LYS A C 1
ATOM 1325 O O . LYS A 1 166 ? 19.361 3.737 2.133 1.00 64.06 166 LYS A O 1
ATOM 1330 N N . HIS A 1 167 ? 19.040 5.443 0.695 1.00 60.75 167 HIS A N 1
ATOM 1331 C CA . HIS A 1 167 ? 17.836 4.884 0.088 1.00 60.75 167 HIS A CA 1
ATOM 1332 C C . HIS A 1 167 ? 18.164 3.590 -0.663 1.00 60.75 167 HIS A C 1
ATOM 1334 O O . HIS A 1 167 ? 17.565 2.559 -0.373 1.00 60.75 167 HIS A O 1
ATOM 1340 N N . ASP A 1 168 ? 19.179 3.619 -1.523 1.00 61.12 168 ASP A N 1
ATOM 1341 C CA . ASP A 1 168 ? 19.601 2.470 -2.330 1.00 61.12 168 ASP A CA 1
ATOM 1342 C C . ASP A 1 168 ? 20.058 1.309 -1.449 1.00 61.12 168 ASP A C 1
ATOM 1344 O O . ASP A 1 168 ? 19.638 0.176 -1.657 1.00 61.12 168 ASP A O 1
ATOM 1348 N N . VAL A 1 169 ? 20.837 1.590 -0.398 1.00 66.00 169 VAL A N 1
ATOM 1349 C CA . VAL A 1 169 ? 21.270 0.565 0.565 1.00 66.00 169 VAL A CA 1
ATOM 1350 C C . VAL A 1 169 ? 20.064 -0.094 1.240 1.00 66.00 169 VAL A C 1
ATOM 1352 O O . VAL A 1 169 ? 19.984 -1.322 1.306 1.00 66.00 169 VAL A O 1
ATOM 1355 N N . VAL A 1 170 ? 19.096 0.696 1.721 1.00 67.00 170 VAL A N 1
ATOM 1356 C CA . VAL A 1 170 ? 17.868 0.169 2.343 1.00 67.00 170 VAL A CA 1
ATOM 1357 C C . VAL A 1 170 ? 17.062 -0.668 1.350 1.00 67.00 170 VAL A C 1
ATOM 1359 O O . VAL A 1 170 ? 16.552 -1.723 1.730 1.00 67.00 170 VAL A O 1
ATOM 1362 N N . GLN A 1 171 ? 16.958 -0.235 0.094 1.00 65.25 171 GLN A N 1
ATOM 1363 C CA . GLN A 1 171 ? 16.267 -0.994 -0.945 1.00 65.25 171 GLN A CA 1
ATOM 1364 C C . GLN A 1 171 ? 16.992 -2.310 -1.255 1.00 65.25 171 GLN A C 1
ATOM 1366 O O . GLN A 1 171 ? 16.349 -3.357 -1.245 1.00 65.25 171 GLN A O 1
ATOM 1371 N N . SER A 1 172 ? 18.321 -2.312 -1.375 1.00 65.50 172 SER A N 1
ATOM 1372 C CA . SER A 1 172 ? 19.125 -3.531 -1.551 1.00 65.50 172 SER A CA 1
ATOM 1373 C C . SER A 1 172 ? 18.917 -4.539 -0.418 1.00 65.50 172 SER A C 1
ATOM 1375 O O . SER A 1 172 ? 18.673 -5.717 -0.683 1.00 65.50 172 SER A O 1
ATOM 1377 N N . TYR A 1 173 ? 18.905 -4.096 0.847 1.00 68.50 173 TYR A N 1
ATOM 1378 C CA . TYR A 1 173 ? 18.574 -4.975 1.980 1.00 68.50 173 TYR A CA 1
ATOM 1379 C C . TYR A 1 173 ? 17.131 -5.489 1.924 1.00 68.50 173 TYR A C 1
ATOM 1381 O O . TYR A 1 173 ? 16.884 -6.667 2.196 1.00 68.50 173 TYR A O 1
ATOM 1389 N N . ARG A 1 174 ? 16.173 -4.632 1.547 1.00 67.12 174 ARG A N 1
ATOM 1390 C CA . ARG A 1 174 ? 14.772 -5.029 1.338 1.00 67.12 174 ARG A CA 1
ATOM 1391 C C . ARG A 1 174 ? 14.625 -6.047 0.209 1.00 67.12 174 ARG A C 1
ATOM 1393 O O . ARG A 1 174 ? 13.740 -6.889 0.295 1.00 67.12 174 ARG A O 1
ATOM 1400 N N . PHE A 1 175 ? 15.445 -5.992 -0.835 1.00 67.06 175 PHE A N 1
ATOM 1401 C CA . PHE A 1 175 ? 15.411 -6.969 -1.928 1.00 67.06 175 PHE A CA 1
ATOM 1402 C C . PHE A 1 175 ? 16.079 -8.281 -1.535 1.00 67.06 175 PHE A C 1
ATOM 1404 O O . PHE A 1 175 ? 15.505 -9.349 -1.753 1.00 67.06 175 PHE A O 1
ATOM 1411 N N . ALA A 1 176 ? 17.243 -8.214 -0.887 1.00 67.12 176 ALA A N 1
ATOM 1412 C CA . ALA A 1 176 ? 17.949 -9.394 -0.400 1.00 67.12 176 ALA A CA 1
ATOM 1413 C C . ALA A 1 176 ? 17.090 -10.209 0.583 1.00 67.12 176 ALA A C 1
ATOM 1415 O O . ALA A 1 176 ? 17.045 -11.441 0.495 1.00 67.12 176 ALA A O 1
ATOM 1416 N N . SER A 1 177 ? 16.343 -9.539 1.473 1.00 67.00 177 SER A N 1
ATOM 1417 C CA . SER A 1 177 ? 15.408 -10.220 2.377 1.00 67.00 177 SER A CA 1
ATOM 1418 C C . SER A 1 177 ? 14.276 -10.931 1.626 1.00 67.00 177 SER A C 1
ATOM 1420 O O . SER A 1 177 ? 13.880 -12.023 2.014 1.00 67.00 177 SER A O 1
ATOM 1422 N N . ARG A 1 178 ? 13.796 -10.396 0.498 1.00 64.81 178 ARG A N 1
ATOM 1423 C CA . ARG A 1 178 ? 12.719 -11.017 -0.297 1.00 64.81 178 ARG A CA 1
ATOM 1424 C C . ARG A 1 178 ? 13.165 -12.278 -1.036 1.00 64.81 178 ARG A C 1
ATOM 1426 O O . ARG A 1 178 ? 12.427 -13.262 -1.043 1.00 64.81 178 ARG A O 1
ATOM 1433 N N . LEU A 1 179 ? 14.369 -12.285 -1.613 1.00 62.03 179 LEU A N 1
ATOM 1434 C CA . LEU A 1 179 ? 14.907 -13.474 -2.293 1.00 62.03 179 LEU A CA 1
ATOM 1435 C C . LEU A 1 179 ? 15.181 -14.623 -1.312 1.00 62.03 179 LEU A C 1
ATOM 1437 O O . LEU A 1 179 ? 14.913 -15.792 -1.602 1.00 62.03 179 LEU A O 1
ATOM 1441 N N . THR A 1 180 ? 15.685 -14.288 -0.126 1.00 54.53 180 THR A N 1
ATOM 1442 C CA . THR A 1 180 ? 15.956 -15.260 0.942 1.00 54.53 180 THR A CA 1
ATOM 1443 C C . THR A 1 180 ? 14.662 -15.757 1.596 1.00 54.53 180 THR A C 1
ATOM 1445 O O . THR A 1 180 ? 14.521 -16.959 1.832 1.00 54.53 180 THR A O 1
ATOM 1448 N N . SER A 1 181 ? 13.655 -14.896 1.775 1.00 50.41 181 SER A N 1
ATOM 1449 C CA . SER A 1 181 ? 12.329 -15.282 2.277 1.00 50.41 181 SER A CA 1
ATOM 1450 C C . SER A 1 181 ? 11.514 -16.140 1.304 1.00 50.41 181 SER A C 1
ATOM 1452 O O . SER A 1 181 ? 10.773 -17.015 1.754 1.00 50.41 181 SER A O 1
ATOM 1454 N N . GLY A 1 182 ? 11.702 -15.994 -0.014 1.00 45.31 182 GLY A N 1
ATOM 1455 C CA . GLY A 1 182 ? 11.169 -16.946 -1.000 1.00 45.31 182 GLY A CA 1
ATOM 1456 C C . GLY A 1 182 ? 11.662 -18.380 -0.750 1.00 45.31 182 GLY A C 1
ATOM 1457 O O . GLY A 1 182 ? 10.924 -19.343 -0.959 1.00 45.31 182 GLY A O 1
ATOM 1458 N N . THR A 1 183 ? 12.865 -18.521 -0.184 1.00 37.44 183 THR A N 1
ATOM 1459 C CA . THR A 1 183 ? 13.420 -19.804 0.275 1.00 37.44 183 THR A CA 1
ATOM 1460 C C . THR A 1 183 ? 12.853 -20.217 1.642 1.00 37.44 183 THR A C 1
ATOM 1462 O O . THR A 1 183 ? 12.546 -21.390 1.842 1.00 37.44 183 THR A O 1
ATOM 1465 N N . LEU A 1 184 ? 12.619 -19.276 2.567 1.00 32.34 184 LEU A N 1
ATOM 1466 C CA . LEU A 1 184 ? 12.007 -19.566 3.878 1.00 32.34 184 LEU A CA 1
ATOM 1467 C C . LEU A 1 184 ? 10.529 -19.973 3.799 1.00 32.34 184 LEU A C 1
ATOM 1469 O O . LEU A 1 184 ? 10.094 -20.779 4.618 1.00 32.34 184 LEU A O 1
ATOM 1473 N N . SER A 1 185 ? 9.773 -19.518 2.795 1.00 36.56 185 SER A N 1
ATOM 1474 C CA . SER A 1 185 ? 8.398 -19.997 2.567 1.00 36.56 185 SER A CA 1
ATOM 1475 C C . SER A 1 185 ? 8.334 -21.497 2.233 1.00 36.56 185 SER A C 1
ATOM 1477 O O . SER A 1 185 ? 7.329 -22.144 2.510 1.00 36.56 185 SER A O 1
ATOM 1479 N N . ARG A 1 186 ? 9.429 -22.080 1.711 1.00 36.84 186 ARG A N 1
ATOM 1480 C CA . ARG A 1 186 ? 9.575 -23.537 1.537 1.00 36.84 186 ARG A CA 1
ATOM 1481 C C . ARG A 1 186 ? 9.976 -24.254 2.831 1.00 36.84 186 ARG A C 1
ATOM 1483 O O . ARG A 1 186 ? 9.675 -25.433 2.981 1.00 36.84 186 ARG A O 1
ATOM 1490 N N . ILE A 1 187 ? 10.632 -23.558 3.762 1.00 33.62 187 ILE A N 1
ATOM 1491 C CA . ILE A 1 187 ? 11.119 -24.116 5.037 1.00 33.62 187 ILE A CA 1
ATOM 1492 C C . ILE A 1 187 ? 10.026 -24.092 6.120 1.00 33.62 187 ILE A C 1
ATOM 1494 O O . ILE A 1 187 ? 10.021 -24.951 6.994 1.00 33.62 187 ILE A O 1
ATOM 1498 N N . LEU A 1 188 ? 9.059 -23.173 6.039 1.00 29.55 188 LEU A N 1
ATOM 1499 C CA . LEU A 1 188 ? 7.932 -23.068 6.977 1.00 29.55 188 LEU A CA 1
ATOM 1500 C C . LEU A 1 188 ? 6.655 -23.766 6.480 1.00 29.55 188 LEU A C 1
ATOM 1502 O O . LEU A 1 188 ? 5.543 -23.365 6.819 1.00 29.55 188 LEU A O 1
ATOM 1506 N N . THR A 1 189 ? 6.804 -24.847 5.714 1.00 29.52 189 THR A N 1
ATOM 1507 C CA . THR A 1 189 ? 5.744 -25.861 5.672 1.00 29.52 189 THR A CA 1
ATOM 1508 C C . THR A 1 189 ? 5.738 -26.518 7.056 1.00 29.52 189 THR A C 1
ATOM 1510 O O . THR A 1 189 ? 6.800 -26.987 7.475 1.00 29.52 189 THR A O 1
ATOM 1513 N N . PRO A 1 190 ? 4.619 -26.569 7.803 1.00 32.12 190 PRO A N 1
ATOM 1514 C CA . PRO A 1 190 ? 4.574 -27.453 8.952 1.00 32.12 190 PRO A CA 1
ATOM 1515 C C . PRO A 1 190 ? 4.820 -28.859 8.410 1.00 32.12 190 PRO A C 1
ATOM 1517 O O . PRO A 1 190 ? 4.152 -29.278 7.465 1.00 32.12 190 PRO A O 1
ATOM 1520 N N . LEU A 1 191 ? 5.812 -29.547 8.970 1.00 33.72 191 LEU A N 1
ATOM 1521 C CA . LEU A 1 191 ? 5.924 -30.993 8.852 1.00 33.72 191 LEU A CA 1
ATOM 1522 C C . LEU A 1 191 ? 4.584 -31.571 9.329 1.00 33.72 191 LEU A C 1
ATOM 1524 O O . LEU A 1 191 ? 4.311 -31.581 10.529 1.00 33.72 191 LEU A O 1
ATOM 1528 N N . ALA A 1 192 ? 3.730 -31.927 8.372 1.00 33.94 192 ALA A N 1
ATOM 1529 C CA . ALA A 1 192 ? 2.604 -32.824 8.570 1.00 33.94 192 ALA A CA 1
ATOM 1530 C C . ALA A 1 192 ? 3.106 -34.261 8.420 1.00 33.94 192 ALA A C 1
ATOM 1532 O O . ALA A 1 192 ? 3.964 -34.486 7.532 1.00 33.94 192 ALA A O 1
#

InterPro domains:
  IPR030808 Putative glycosyltransferase CHP04372 [TIGR04372] (2-150)